Protein AF-A0A7S4JWW4-F1 (afdb_monomer_lite)

Sequence (312 aa):
GGRSKSKKGKGGGGGGRGGGGPFFGWAIDALRNIDDDELLRCVGLDSYMYLRFLRFGFRCSSFGTILGGVVLMPLYYTGGAAGPATEQFNSITLANVAEGSSARLWASVACWIVFVSFVLRELWTEWVHYADRRSDFLAVGDIDSDREYRYAILVENVPQEYRGDDALRGYFERLFPGKVRRVNVCLDTSRLDGMIAERQKLILRYEKADVARHCQPDAESEIRVGGMTPLSIGGEKVEALPYLGRELKKLNGKIDRERAALWRTAESWSLDPLRASQRAKEARGGSGSGSGVGDLLLSGKGKMSDIANGNR

InterPro domains:
  IPR027815 CSC1/OSCA1-like, cytosolic domain [PF14703] (151-262)
  IPR032880 CSC1/OSCA1-like, N-terminal transmembrane domain [PF13967] (22-126)
  IPR045122 Calcium permeable stress-gated cation channel 1-like [PTHR13018] (22-262)

Structure (mmCIF, N/CA/C/O backbone):
data_AF-A0A7S4JWW4-F1
#
_entry.id   AF-A0A7S4JWW4-F1
#
loop_
_atom_site.group_PDB
_atom_site.id
_atom_site.type_symbol
_atom_site.label_atom_id
_atom_site.label_alt_id
_atom_site.label_comp_id
_atom_site.label_asym_id
_atom_site.label_entity_id
_atom_site.label_seq_id
_atom_site.pdbx_PDB_ins_code
_atom_site.Cartn_x
_atom_site.Cartn_y
_atom_site.Cartn_z
_atom_site.occupancy
_atom_site.B_iso_or_equiv
_atom_site.auth_seq_id
_atom_site.auth_comp_id
_atom_site.auth_asym_id
_atom_site.auth_atom_id
_atom_site.pdbx_PDB_model_num
ATOM 1 N N . GLY A 1 1 ? 25.762 -50.625 32.936 1.00 40.44 1 GLY A N 1
ATOM 2 C CA . GLY A 1 1 ? 26.628 -49.962 31.942 1.00 40.44 1 GLY A CA 1
ATOM 3 C C . GLY A 1 1 ? 26.055 -50.192 30.560 1.00 40.44 1 GLY A C 1
ATOM 4 O O . GLY A 1 1 ? 25.690 -51.318 30.272 1.00 40.44 1 GLY A O 1
ATOM 5 N N . GLY A 1 2 ? 25.928 -49.147 29.740 1.00 36.69 2 GLY A N 1
ATOM 6 C CA . GLY A 1 2 ? 25.405 -49.266 28.372 1.00 36.69 2 GLY A CA 1
ATOM 7 C C . GLY A 1 2 ? 24.841 -47.944 27.868 1.00 36.69 2 GLY A C 1
ATOM 8 O O . GLY A 1 2 ? 23.656 -47.672 27.998 1.00 36.69 2 GLY A O 1
ATOM 9 N N . ARG A 1 3 ? 25.734 -47.081 27.387 1.00 33.28 3 ARG A N 1
ATOM 10 C CA . ARG A 1 3 ? 25.519 -45.667 27.071 1.00 33.28 3 ARG A CA 1
ATOM 11 C C . ARG A 1 3 ? 24.910 -45.488 25.671 1.00 33.28 3 ARG A C 1
ATOM 13 O O . ARG A 1 3 ? 25.373 -46.085 24.706 1.00 33.28 3 ARG A O 1
ATOM 20 N N . SER A 1 4 ? 23.911 -44.610 25.618 1.00 34.28 4 SER A N 1
ATOM 21 C CA . SER A 1 4 ? 23.262 -43.958 24.471 1.00 34.28 4 SER A CA 1
ATOM 22 C C . SER A 1 4 ? 24.137 -43.723 23.222 1.00 34.28 4 SER A C 1
ATOM 24 O O . SER A 1 4 ? 25.265 -43.237 23.328 1.00 34.28 4 SER A O 1
ATOM 26 N N . LYS A 1 5 ? 23.566 -43.953 22.029 1.00 35.03 5 LYS A N 1
ATOM 27 C CA . LYS A 1 5 ? 23.990 -43.329 20.761 1.00 35.03 5 LYS A CA 1
ATOM 28 C C . LYS A 1 5 ? 22.796 -42.631 20.105 1.00 35.03 5 LYS A C 1
ATOM 30 O O . LYS A 1 5 ? 22.062 -43.226 19.324 1.00 35.03 5 LYS A O 1
ATOM 35 N N . SER A 1 6 ? 22.637 -41.348 20.421 1.00 36.06 6 SER A N 1
ATOM 36 C CA . SER A 1 6 ? 21.813 -40.411 19.656 1.00 36.06 6 SER A CA 1
ATOM 37 C C . SER A 1 6 ? 22.581 -39.955 18.406 1.00 36.06 6 SER A C 1
ATOM 39 O O . SER A 1 6 ? 23.731 -39.513 18.497 1.00 36.06 6 SER A O 1
ATOM 41 N N . LYS A 1 7 ? 21.964 -40.113 17.228 1.00 35.94 7 LYS A N 1
ATOM 42 C CA . LYS A 1 7 ? 22.472 -39.643 15.931 1.00 35.94 7 LYS A CA 1
ATOM 43 C C . LYS A 1 7 ? 22.379 -38.116 15.883 1.00 35.94 7 LYS A C 1
ATOM 45 O O . LYS A 1 7 ? 21.297 -37.544 15.851 1.00 35.94 7 LYS A O 1
ATOM 50 N N . LYS A 1 8 ? 23.542 -37.469 15.849 1.00 33.12 8 LYS A N 1
ATOM 51 C CA . LYS A 1 8 ? 23.717 -36.022 15.703 1.00 33.12 8 LYS A CA 1
ATOM 52 C C . LYS A 1 8 ? 23.491 -35.634 14.234 1.00 33.12 8 LYS A C 1
ATOM 54 O O . LYS A 1 8 ? 24.348 -35.897 13.392 1.00 33.12 8 LYS A O 1
ATOM 59 N N . GLY A 1 9 ? 22.339 -35.040 13.928 1.00 34.12 9 GLY A N 1
ATOM 60 C CA . GLY A 1 9 ? 22.106 -34.337 12.667 1.00 34.12 9 GLY A CA 1
ATOM 61 C C . GLY A 1 9 ? 22.996 -33.095 12.600 1.00 34.12 9 GLY A C 1
ATOM 62 O O . GLY A 1 9 ? 22.994 -32.273 13.514 1.00 34.12 9 GLY A O 1
ATOM 63 N N . LYS A 1 10 ? 23.808 -32.992 11.545 1.00 33.38 10 LYS A N 1
ATOM 64 C CA . LYS A 1 10 ? 24.624 -31.815 11.230 1.00 33.38 10 LYS A CA 1
ATOM 65 C C . LYS A 1 10 ? 23.696 -30.668 10.812 1.00 33.38 10 LYS A C 1
ATOM 67 O O . LYS A 1 10 ? 23.307 -30.590 9.654 1.00 33.38 10 LYS A O 1
ATOM 72 N N . GLY A 1 11 ? 23.361 -29.784 11.748 1.00 32.00 11 GLY A N 1
ATOM 73 C CA . GLY A 1 11 ? 22.904 -28.435 11.424 1.00 32.00 11 GLY A CA 1
ATOM 74 C C . GLY A 1 11 ? 24.100 -27.624 10.933 1.00 32.00 11 GLY A C 1
ATOM 75 O O . GLY A 1 11 ? 25.041 -27.388 11.693 1.00 32.00 11 GLY A O 1
ATOM 76 N N . GLY A 1 12 ? 24.096 -27.262 9.651 1.00 31.75 12 GLY A N 1
ATOM 77 C CA . GLY A 1 12 ? 25.050 -26.328 9.066 1.00 31.75 12 GLY A CA 1
ATOM 78 C C . GLY A 1 12 ? 24.798 -24.930 9.616 1.00 31.75 12 GLY A C 1
ATOM 79 O O . GLY A 1 12 ? 24.019 -24.172 9.055 1.00 31.75 12 GLY A O 1
ATOM 80 N N . GLY A 1 13 ? 25.439 -24.606 10.737 1.00 32.16 13 GLY A N 1
ATOM 81 C CA . GLY A 1 13 ? 25.523 -23.243 11.241 1.00 32.16 13 GLY A CA 1
ATOM 82 C C . GLY A 1 13 ? 26.442 -22.427 10.341 1.00 32.16 13 GLY A C 1
ATOM 83 O O . GLY A 1 13 ? 27.661 -22.449 10.513 1.00 32.16 13 GLY A O 1
ATOM 84 N N . GLY A 1 14 ? 25.859 -21.721 9.374 1.00 33.97 14 GLY A N 1
ATOM 85 C CA . GLY A 1 14 ? 26.519 -20.639 8.654 1.00 33.97 14 GLY A CA 1
ATOM 86 C C . GLY A 1 14 ? 26.733 -19.461 9.598 1.00 33.97 14 GLY A C 1
ATOM 87 O O . GLY A 1 14 ? 25.934 -18.533 9.637 1.00 33.97 14 GLY A O 1
ATOM 88 N N . GLY A 1 15 ? 27.798 -19.520 10.398 1.00 34.91 15 GLY A N 1
ATOM 89 C CA . GLY A 1 15 ? 28.293 -18.377 11.153 1.00 34.91 15 GLY A CA 1
ATOM 90 C C . GLY A 1 15 ? 28.786 -17.311 10.181 1.00 34.91 15 GLY A C 1
ATOM 91 O O . GLY A 1 15 ? 29.882 -17.430 9.630 1.00 34.91 15 GLY A O 1
ATOM 92 N N . GLY A 1 16 ? 27.966 -16.285 9.960 1.00 39.03 16 GLY A N 1
ATOM 93 C CA . GLY A 1 16 ? 28.337 -15.090 9.213 1.00 39.03 16 GLY A CA 1
ATOM 94 C C . GLY A 1 16 ? 29.481 -14.371 9.917 1.00 39.03 16 GLY A C 1
ATOM 95 O O . GLY A 1 16 ? 29.278 -13.619 10.867 1.00 39.03 16 GLY A O 1
ATOM 96 N N . ARG A 1 17 ? 30.707 -14.627 9.457 1.00 42.28 17 ARG A N 1
ATOM 97 C CA . ARG A 1 17 ? 31.870 -13.786 9.733 1.00 42.28 17 ARG A CA 1
ATOM 98 C C . ARG A 1 17 ? 31.573 -12.387 9.195 1.00 42.28 17 ARG A C 1
ATOM 100 O O . ARG A 1 17 ? 31.381 -12.228 7.993 1.00 42.28 17 ARG A O 1
ATOM 107 N N . GLY A 1 18 ? 31.577 -11.392 10.079 1.00 48.41 18 GLY A N 1
ATOM 108 C CA . GLY A 1 18 ? 31.606 -9.976 9.719 1.00 48.41 18 GLY A CA 1
ATOM 109 C C . GLY A 1 18 ? 32.918 -9.634 9.014 1.00 48.41 18 GLY A C 1
ATOM 110 O O . GLY A 1 18 ? 33.876 -9.201 9.644 1.00 48.41 18 GLY A O 1
ATOM 111 N N . GLY A 1 19 ? 32.979 -9.897 7.713 1.00 44.56 19 GLY A N 1
ATOM 112 C CA . GLY A 1 19 ? 33.974 -9.359 6.792 1.00 44.56 19 GLY A CA 1
ATOM 113 C C . GLY A 1 19 ? 33.279 -8.336 5.904 1.00 44.56 19 GLY A C 1
ATOM 114 O O . GLY A 1 19 ? 32.153 -8.587 5.485 1.00 44.56 19 GLY A O 1
ATOM 115 N N . GLY A 1 20 ? 33.919 -7.187 5.673 1.00 51.81 20 GLY A N 1
ATOM 116 C CA . GLY A 1 20 ? 33.364 -6.048 4.938 1.00 51.81 20 GLY A CA 1
ATOM 117 C C . GLY A 1 20 ? 32.654 -6.453 3.647 1.00 51.81 20 GLY A C 1
ATOM 118 O O . GLY A 1 20 ? 33.288 -6.655 2.614 1.00 51.81 20 GLY A O 1
ATOM 119 N N . GLY A 1 21 ? 31.330 -6.568 3.713 1.00 60.28 21 GLY A N 1
ATOM 120 C CA . GLY A 1 21 ? 30.501 -6.613 2.523 1.00 60.28 21 GLY A CA 1
ATOM 121 C C . GLY A 1 21 ? 30.533 -5.245 1.842 1.00 60.28 21 GLY A C 1
ATOM 122 O O . GLY A 1 21 ? 30.803 -4.238 2.505 1.00 60.28 21 GLY A O 1
ATOM 123 N N . PRO A 1 22 ? 30.246 -5.164 0.531 1.00 72.50 22 PRO A N 1
ATOM 124 C CA . PRO A 1 22 ? 29.955 -3.875 -0.085 1.00 72.50 22 PRO A CA 1
ATOM 125 C C . PRO A 1 22 ? 28.893 -3.152 0.760 1.00 72.50 22 PRO A C 1
ATOM 127 O O . PRO A 1 22 ? 28.017 -3.808 1.321 1.00 72.50 22 PRO A O 1
ATOM 130 N N . PHE A 1 23 ? 28.946 -1.820 0.860 1.00 75.25 23 PHE A N 1
ATOM 131 C CA . PHE A 1 23 ? 28.017 -1.024 1.688 1.00 75.25 23 PHE A CA 1
ATOM 132 C C . PHE A 1 23 ? 26.523 -1.349 1.437 1.00 75.25 23 PHE A C 1
ATOM 134 O O . PHE A 1 23 ? 25.687 -1.157 2.318 1.00 75.25 23 PHE A O 1
ATOM 141 N N . PHE A 1 24 ? 26.200 -1.916 0.266 1.00 73.50 24 PHE A N 1
ATOM 142 C CA . PHE A 1 24 ? 24.867 -2.371 -0.146 1.00 73.50 24 PHE A CA 1
ATOM 143 C C . PHE A 1 24 ? 24.714 -3.898 -0.250 1.00 73.50 24 PHE A C 1
ATOM 145 O O . PHE A 1 24 ? 23.794 -4.379 -0.904 1.00 73.50 24 PHE A O 1
ATOM 152 N N . GLY A 1 25 ? 25.599 -4.680 0.370 1.00 76.38 25 GLY A N 1
ATOM 153 C CA . GLY A 1 25 ? 25.581 -6.143 0.313 1.00 76.38 25 GLY A CA 1
ATOM 154 C C . GLY A 1 25 ? 24.257 -6.719 0.800 1.00 76.38 25 GLY A C 1
ATOM 155 O O . GLY A 1 25 ? 23.662 -7.516 0.092 1.00 76.38 25 GLY A O 1
ATOM 156 N N . TRP A 1 26 ? 23.741 -6.222 1.927 1.00 79.62 26 TRP A N 1
ATOM 157 C CA . TRP A 1 26 ? 22.431 -6.610 2.462 1.00 79.62 26 TRP A CA 1
ATOM 158 C C . TRP A 1 26 ? 21.274 -6.291 1.498 1.00 79.62 26 TRP A C 1
ATOM 160 O O . TRP A 1 26 ? 20.338 -7.073 1.379 1.00 79.62 26 TRP A O 1
ATOM 170 N N . ALA A 1 27 ? 21.343 -5.163 0.782 1.00 72.25 27 ALA A N 1
ATOM 171 C CA . ALA A 1 27 ? 20.293 -4.733 -0.137 1.00 72.25 27 ALA A CA 1
ATOM 172 C C . ALA A 1 27 ? 20.322 -5.549 -1.434 1.00 72.25 27 ALA A C 1
ATOM 174 O O . ALA A 1 27 ? 19.281 -5.975 -1.921 1.00 72.25 27 ALA A O 1
ATOM 175 N N . ILE A 1 28 ? 21.515 -5.803 -1.981 1.00 73.31 28 ILE A N 1
ATOM 176 C CA . ILE A 1 28 ? 21.703 -6.638 -3.175 1.00 73.31 28 ILE A CA 1
ATOM 177 C C . ILE A 1 28 ? 21.315 -8.090 -2.878 1.00 73.31 28 ILE A C 1
ATOM 179 O O . ILE A 1 28 ? 20.680 -8.729 -3.716 1.00 73.31 28 ILE A O 1
ATOM 183 N N . ASP A 1 29 ? 21.667 -8.586 -1.693 1.00 76.88 29 ASP A N 1
ATOM 184 C CA . ASP A 1 29 ? 21.296 -9.915 -1.208 1.00 76.88 29 ASP A CA 1
ATOM 185 C C . ASP A 1 29 ? 19.771 -10.034 -1.066 1.00 76.88 29 ASP A C 1
ATOM 187 O O . ASP A 1 29 ? 19.168 -10.926 -1.656 1.00 76.88 29 ASP A O 1
ATOM 191 N N . ALA A 1 30 ? 19.117 -9.050 -0.439 1.00 73.19 30 ALA A N 1
ATOM 192 C CA . ALA A 1 30 ? 17.657 -8.983 -0.354 1.00 73.19 30 ALA A CA 1
ATOM 193 C C . ALA A 1 30 ? 16.972 -8.884 -1.736 1.00 73.19 30 ALA A C 1
ATOM 195 O O . ALA A 1 30 ? 15.919 -9.471 -1.982 1.00 73.19 30 ALA A O 1
ATOM 196 N N . LEU A 1 31 ? 17.567 -8.159 -2.683 1.00 70.44 31 LEU A N 1
ATOM 197 C CA . LEU A 1 31 ? 17.019 -8.020 -4.033 1.00 70.44 31 LEU A CA 1
ATOM 198 C C . LEU A 1 31 ? 17.134 -9.303 -4.867 1.00 70.44 31 LEU A C 1
ATOM 200 O O . LEU A 1 31 ? 16.270 -9.516 -5.717 1.00 70.44 31 LEU A O 1
ATOM 204 N N . ARG A 1 32 ? 18.170 -10.126 -4.651 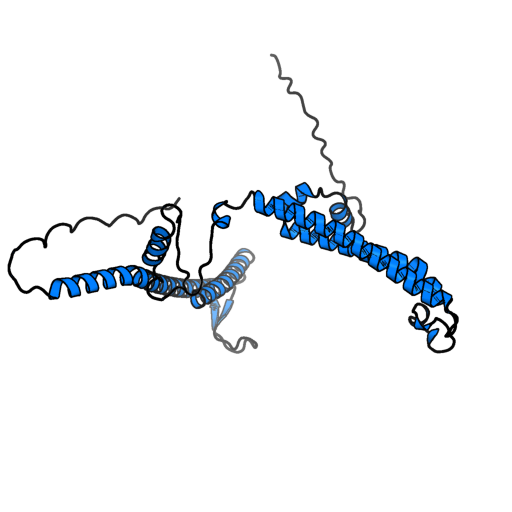1.00 70.50 32 ARG A N 1
ATOM 205 C CA . ARG A 1 32 ? 18.470 -11.308 -5.481 1.00 70.50 32 ARG A CA 1
ATOM 206 C C . ARG A 1 32 ? 18.058 -12.643 -4.874 1.00 70.50 32 ARG A C 1
ATOM 208 O O . ARG A 1 32 ? 17.663 -13.520 -5.630 1.00 70.50 32 ARG A O 1
ATOM 215 N N . ASN A 1 33 ? 18.184 -12.802 -3.560 1.00 73.38 33 ASN A N 1
ATOM 216 C CA . ASN A 1 33 ? 18.131 -14.112 -2.906 1.00 73.38 33 ASN A CA 1
ATOM 217 C C . ASN A 1 33 ? 16.845 -14.358 -2.108 1.00 73.38 33 ASN A C 1
ATOM 219 O O . ASN A 1 33 ? 16.710 -15.413 -1.497 1.00 73.38 33 ASN A O 1
ATOM 223 N N . ILE A 1 34 ? 15.902 -13.413 -2.108 1.00 75.50 34 ILE A N 1
ATOM 224 C CA . ILE A 1 34 ? 14.602 -13.609 -1.464 1.00 75.50 34 ILE A CA 1
ATOM 225 C C . ILE A 1 34 ? 13.679 -14.375 -2.410 1.00 75.50 34 ILE A C 1
ATOM 227 O O . ILE A 1 34 ? 13.401 -13.903 -3.514 1.00 75.50 34 ILE A O 1
ATOM 231 N N . ASP A 1 35 ? 13.190 -15.521 -1.939 1.00 82.06 35 ASP A N 1
ATOM 232 C CA . ASP A 1 35 ? 12.156 -16.293 -2.616 1.00 82.06 35 ASP A CA 1
ATOM 233 C C . ASP A 1 35 ? 10.829 -15.517 -2.614 1.00 82.06 35 ASP A C 1
ATOM 235 O O . ASP A 1 35 ? 10.375 -15.012 -1.583 1.00 82.06 35 ASP A O 1
ATOM 239 N N . ASP A 1 36 ? 10.215 -15.392 -3.789 1.00 82.00 36 ASP A N 1
ATOM 240 C CA . ASP A 1 36 ? 9.016 -14.580 -3.996 1.00 82.00 36 ASP A CA 1
ATOM 241 C C . ASP A 1 36 ? 7.810 -15.147 -3.225 1.00 82.00 36 ASP A C 1
ATOM 243 O O . ASP A 1 36 ? 6.970 -14.383 -2.746 1.00 82.00 36 ASP A O 1
ATOM 247 N N . ASP A 1 37 ? 7.734 -16.471 -3.065 1.00 82.44 37 ASP A N 1
ATOM 248 C CA . ASP A 1 37 ? 6.627 -17.123 -2.359 1.00 82.44 37 ASP A CA 1
ATOM 249 C C . ASP A 1 37 ? 6.788 -17.054 -0.830 1.00 82.44 37 ASP A C 1
ATOM 251 O O . ASP A 1 37 ? 5.796 -16.944 -0.105 1.00 82.44 37 ASP A O 1
ATOM 255 N N . GLU A 1 38 ? 8.024 -17.052 -0.323 1.00 83.38 38 GLU A N 1
ATOM 256 C CA . GLU A 1 38 ? 8.301 -16.791 1.095 1.00 83.38 38 GLU A CA 1
ATOM 257 C C . GLU A 1 38 ? 8.028 -15.322 1.440 1.00 83.38 38 GLU A C 1
ATOM 259 O O . GLU A 1 38 ? 7.381 -15.021 2.446 1.00 83.38 38 GLU A O 1
ATOM 264 N N . LEU A 1 39 ? 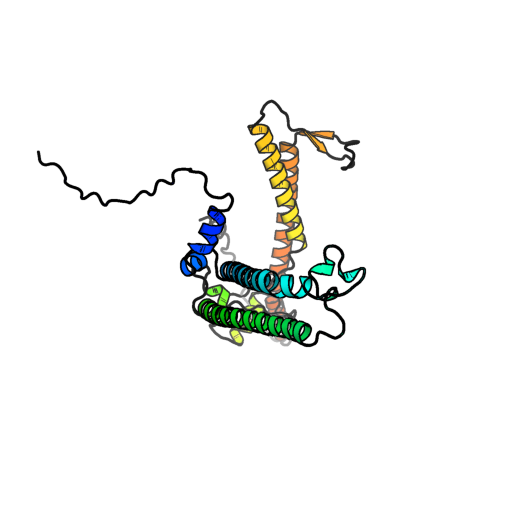8.428 -14.402 0.559 1.00 83.62 39 LEU A N 1
ATOM 265 C CA . LEU A 1 39 ? 8.152 -12.976 0.711 1.00 83.62 39 LEU A CA 1
ATOM 266 C C . LEU A 1 39 ? 6.648 -12.684 0.738 1.00 83.62 39 LEU A C 1
ATOM 268 O O . LEU A 1 39 ? 6.189 -11.903 1.575 1.00 83.62 39 LEU A O 1
ATOM 272 N N . LEU A 1 40 ? 5.880 -13.338 -0.140 1.00 85.06 40 LEU A N 1
ATOM 273 C CA . LEU A 1 40 ? 4.426 -13.208 -0.180 1.00 85.06 40 LEU A CA 1
ATOM 274 C C . LEU A 1 40 ? 3.776 -13.636 1.144 1.00 85.06 40 LEU A C 1
ATOM 276 O O . LEU A 1 40 ? 2.851 -12.970 1.604 1.00 85.06 40 LEU A O 1
ATOM 280 N N . ARG A 1 41 ? 4.274 -14.710 1.773 1.00 82.00 41 ARG A N 1
ATOM 281 C CA . ARG A 1 41 ? 3.763 -15.202 3.065 1.00 82.00 41 ARG A CA 1
ATOM 282 C C . ARG A 1 41 ? 4.087 -14.271 4.229 1.00 82.00 41 ARG A C 1
ATOM 284 O O . ARG A 1 41 ? 3.281 -14.158 5.140 1.00 82.00 41 ARG A O 1
ATOM 291 N N . CYS A 1 42 ? 5.249 -13.624 4.214 1.00 83.56 42 CYS A N 1
ATOM 292 C CA . CYS A 1 42 ? 5.704 -12.808 5.340 1.00 83.56 42 CYS A CA 1
ATOM 293 C C . CYS A 1 42 ? 5.148 -11.377 5.336 1.00 83.56 42 CYS A C 1
ATOM 295 O O . CYS A 1 42 ? 4.950 -10.803 6.403 1.00 83.56 42 CYS A O 1
ATOM 297 N N . VAL A 1 43 ? 4.954 -10.769 4.158 1.00 85.12 43 VAL A N 1
ATOM 298 C CA . VAL A 1 43 ? 4.653 -9.324 4.036 1.00 85.12 43 VAL A CA 1
ATOM 299 C C . VAL A 1 43 ? 3.258 -9.052 3.452 1.00 85.12 43 VAL A C 1
ATOM 301 O O . VAL A 1 43 ? 2.793 -7.909 3.451 1.00 85.12 43 VAL A O 1
ATOM 304 N N . GLY A 1 44 ? 2.578 -10.093 2.967 1.00 87.12 44 GLY A N 1
ATOM 305 C CA . GLY A 1 44 ? 1.274 -9.996 2.318 1.00 87.12 44 GLY A CA 1
ATOM 306 C C . GLY A 1 44 ? 1.349 -9.553 0.853 1.00 87.12 44 GLY A C 1
ATOM 307 O O . GLY A 1 44 ? 2.392 -9.128 0.346 1.00 87.12 44 GLY A O 1
ATOM 308 N N . LEU A 1 45 ? 0.212 -9.659 0.155 1.00 88.69 45 LEU A N 1
ATOM 309 C CA . LEU A 1 45 ? 0.131 -9.421 -1.291 1.00 88.69 45 LEU A CA 1
ATOM 310 C C . LEU A 1 45 ? 0.501 -7.985 -1.683 1.00 88.69 45 LEU A C 1
ATOM 312 O O . LEU A 1 45 ? 1.253 -7.797 -2.634 1.00 88.69 45 LEU A O 1
ATOM 316 N N . ASP A 1 46 ? -0.024 -6.983 -0.978 1.00 90.12 46 ASP A N 1
ATOM 317 C CA . ASP A 1 46 ? 0.145 -5.573 -1.358 1.00 90.12 46 ASP A CA 1
ATOM 318 C C . ASP A 1 46 ? 1.618 -5.141 -1.304 1.00 90.12 46 ASP A C 1
ATOM 320 O O . ASP A 1 46 ? 2.188 -4.679 -2.294 1.00 90.12 46 ASP A O 1
ATOM 324 N N . SER A 1 47 ? 2.282 -5.421 -0.182 1.00 90.56 47 SER A N 1
ATOM 325 C CA . SER A 1 47 ? 3.706 -5.145 0.003 1.00 90.56 47 SER A CA 1
ATOM 326 C C . SER A 1 47 ? 4.590 -5.931 -0.969 1.00 90.56 47 SER A C 1
ATOM 328 O O . SER A 1 47 ? 5.568 -5.395 -1.494 1.00 90.56 47 SER A O 1
ATOM 330 N N . TYR A 1 48 ? 4.245 -7.195 -1.241 1.00 90.44 48 TYR A N 1
ATOM 331 C CA . TYR A 1 48 ? 4.927 -8.010 -2.248 1.00 90.44 48 TYR A CA 1
ATOM 332 C C . TYR A 1 48 ? 4.838 -7.363 -3.640 1.00 90.44 48 TYR A C 1
ATOM 334 O O . TYR A 1 48 ? 5.854 -7.213 -4.324 1.00 90.44 48 TYR A O 1
ATOM 342 N N . MET A 1 49 ? 3.647 -6.905 -4.035 1.00 91.06 49 MET A N 1
ATOM 343 C CA . MET A 1 49 ? 3.442 -6.228 -5.318 1.00 91.06 49 MET A CA 1
ATOM 344 C C . MET A 1 49 ? 4.167 -4.885 -5.384 1.00 91.06 49 MET A C 1
ATOM 346 O O . MET A 1 49 ? 4.743 -4.556 -6.421 1.00 91.06 49 MET A O 1
ATOM 350 N N . TYR A 1 50 ? 4.232 -4.147 -4.277 1.00 91.38 50 TYR A N 1
ATOM 351 C CA . TYR A 1 50 ? 5.017 -2.918 -4.195 1.00 91.38 50 TYR A CA 1
ATOM 352 C C . TYR A 1 50 ? 6.519 -3.168 -4.418 1.00 91.38 50 TYR A C 1
ATOM 354 O O . TYR A 1 50 ? 7.155 -2.490 -5.227 1.00 91.38 50 TYR A O 1
ATOM 362 N N . LEU A 1 51 ? 7.096 -4.185 -3.770 1.00 89.94 51 LEU A N 1
ATOM 363 C CA . LEU A 1 51 ? 8.502 -4.560 -3.973 1.00 89.94 51 LEU A CA 1
ATOM 364 C C . LEU A 1 51 ? 8.777 -4.979 -5.420 1.00 89.94 51 LEU A C 1
ATOM 366 O O . LEU A 1 51 ? 9.815 -4.639 -5.996 1.00 89.94 51 LEU A O 1
ATOM 370 N N . ARG A 1 52 ? 7.834 -5.691 -6.033 1.00 90.06 52 ARG A N 1
ATOM 371 C CA . ARG A 1 52 ? 7.936 -6.117 -7.426 1.00 90.06 52 ARG A CA 1
ATOM 372 C C . ARG A 1 52 ? 7.832 -4.938 -8.400 1.00 90.06 52 ARG A C 1
ATOM 374 O O . ARG A 1 52 ? 8.636 -4.858 -9.327 1.00 90.06 52 ARG A O 1
ATOM 381 N N . PHE A 1 53 ? 6.967 -3.962 -8.122 1.00 91.31 53 PHE A N 1
ATOM 382 C CA . PHE A 1 53 ? 6.908 -2.691 -8.850 1.00 91.31 53 PHE A CA 1
ATOM 383 C C . PHE A 1 53 ? 8.232 -1.911 -8.769 1.00 91.31 53 PHE A C 1
ATOM 385 O O . PHE A 1 53 ? 8.711 -1.398 -9.782 1.00 91.31 53 PHE A O 1
ATOM 392 N N . LEU A 1 54 ? 8.889 -1.883 -7.603 1.00 91.44 54 LEU A N 1
ATOM 393 C CA . LEU A 1 54 ? 10.219 -1.276 -7.464 1.00 91.44 54 LEU A CA 1
ATOM 394 C C . LEU A 1 54 ? 11.288 -2.020 -8.281 1.00 91.44 54 LEU A C 1
ATOM 396 O O . LEU A 1 54 ? 12.110 -1.382 -8.942 1.00 91.44 54 LEU A O 1
ATOM 400 N N . ARG A 1 55 ? 11.266 -3.362 -8.289 1.00 89.00 55 ARG A N 1
ATOM 401 C CA . ARG A 1 55 ? 12.159 -4.184 -9.130 1.00 89.00 55 ARG A CA 1
ATOM 402 C C . ARG A 1 55 ? 11.926 -3.919 -10.622 1.00 89.00 55 ARG A C 1
ATOM 404 O O . ARG A 1 55 ? 12.897 -3.773 -11.365 1.00 89.00 55 ARG A O 1
ATOM 411 N N . PHE A 1 56 ? 10.670 -3.803 -11.050 1.00 92.56 56 PHE A N 1
ATOM 412 C CA . PHE A 1 56 ? 10.291 -3.399 -12.407 1.00 92.56 56 PHE A CA 1
ATOM 413 C C . PHE A 1 56 ? 10.853 -2.014 -12.759 1.00 92.56 56 PHE A C 1
ATOM 415 O O . PHE A 1 56 ? 11.537 -1.867 -13.773 1.00 92.56 56 PHE A O 1
ATOM 422 N N . GLY A 1 57 ? 10.665 -1.019 -11.887 1.00 93.31 57 GLY A N 1
ATOM 423 C CA . GLY A 1 57 ? 11.220 0.324 -12.069 1.00 93.31 57 GLY A CA 1
ATOM 424 C C . GLY A 1 57 ? 12.746 0.317 -12.199 1.00 93.31 57 GLY A C 1
ATOM 425 O O . GLY A 1 57 ? 13.298 0.974 -13.083 1.00 93.31 57 GLY A O 1
ATOM 426 N N . PHE A 1 58 ? 13.436 -0.487 -11.384 1.00 92.00 58 PHE A N 1
ATOM 427 C CA . PHE A 1 58 ? 14.889 -0.634 -11.458 1.00 92.00 58 PHE A CA 1
ATOM 428 C C . PHE A 1 58 ? 15.351 -1.278 -12.773 1.00 92.00 58 PHE A C 1
ATOM 430 O O . PHE A 1 58 ? 16.334 -0.821 -13.357 1.00 92.00 58 PHE A O 1
ATOM 437 N N . ARG A 1 59 ? 14.643 -2.298 -13.280 1.00 91.12 59 ARG A N 1
ATOM 438 C CA . ARG A 1 59 ? 14.933 -2.920 -14.587 1.00 91.12 59 ARG A CA 1
ATOM 439 C C . ARG A 1 59 ? 14.733 -1.939 -15.740 1.00 91.12 59 ARG A C 1
ATOM 441 O O . ARG A 1 59 ? 15.622 -1.813 -16.579 1.00 91.12 59 ARG A O 1
ATOM 448 N N . CYS A 1 60 ? 13.613 -1.216 -15.751 1.00 95.19 60 CYS A N 1
ATOM 449 C CA . CYS A 1 60 ? 13.311 -0.203 -16.764 1.00 95.19 60 CYS A CA 1
ATOM 450 C C . CYS A 1 60 ? 14.339 0.934 -16.755 1.00 95.19 60 CYS A C 1
ATOM 452 O O . CYS A 1 60 ? 14.854 1.302 -17.810 1.00 95.19 60 CYS A O 1
ATOM 454 N N . SER A 1 61 ? 14.696 1.435 -15.570 1.00 95.12 61 SER A N 1
ATOM 455 C CA . SER A 1 61 ? 15.725 2.466 -15.414 1.00 95.12 61 SER A CA 1
ATOM 456 C C . SER A 1 61 ? 17.094 1.964 -15.875 1.00 95.12 61 SER A C 1
ATOM 458 O O . SER A 1 61 ? 17.720 2.598 -16.714 1.00 95.12 61 SER A O 1
ATOM 460 N N . SER A 1 62 ? 17.515 0.772 -15.437 1.00 93.88 62 SER A N 1
ATOM 461 C CA . SER A 1 62 ? 18.806 0.187 -15.826 1.00 93.88 62 SER A CA 1
ATOM 462 C C . SER A 1 62 ? 18.917 -0.008 -17.339 1.00 93.88 62 SER A C 1
ATOM 464 O O . SER A 1 62 ? 19.931 0.350 -17.935 1.00 93.88 62 SER A O 1
ATOM 466 N N . PHE A 1 63 ? 17.869 -0.533 -17.981 1.00 95.44 63 PHE A N 1
ATOM 467 C CA . PHE A 1 63 ? 17.834 -0.690 -19.434 1.00 95.44 63 PHE A CA 1
ATOM 468 C C . PHE A 1 63 ? 17.890 0.663 -20.154 1.00 95.44 63 PHE A C 1
ATOM 470 O O . PHE A 1 63 ? 18.677 0.830 -21.084 1.00 95.44 63 PHE A O 1
ATOM 477 N N . GLY A 1 64 ? 17.119 1.650 -19.685 1.00 94.62 64 GLY A N 1
ATOM 478 C CA . GLY A 1 64 ? 17.141 3.013 -20.217 1.00 94.62 64 GLY A CA 1
ATOM 479 C C . GLY A 1 64 ? 18.497 3.699 -20.051 1.00 94.62 64 GLY A C 1
ATOM 480 O O . GLY A 1 64 ? 18.972 4.338 -20.985 1.00 94.62 64 GLY A O 1
ATOM 481 N N . THR A 1 65 ? 19.164 3.525 -18.908 1.00 94.62 65 THR A N 1
ATOM 482 C CA . THR A 1 65 ? 20.508 4.061 -18.657 1.00 94.62 65 THR A CA 1
ATOM 483 C C . THR A 1 65 ? 21.553 3.404 -19.550 1.00 94.62 65 THR A C 1
ATOM 485 O O . THR A 1 65 ? 22.409 4.108 -20.076 1.00 94.62 65 THR A O 1
ATOM 488 N N . ILE A 1 66 ? 21.489 2.087 -19.771 1.00 94.56 66 ILE A N 1
ATOM 489 C CA . ILE A 1 66 ? 22.422 1.393 -20.672 1.00 94.56 66 ILE A CA 1
ATOM 490 C C . ILE A 1 66 ? 22.189 1.839 -22.116 1.00 94.56 66 ILE A C 1
ATOM 492 O O . ILE A 1 66 ? 23.135 2.228 -22.794 1.00 94.56 66 ILE A O 1
ATOM 496 N N . LEU A 1 67 ? 20.940 1.843 -22.583 1.00 94.25 67 LEU A N 1
ATOM 497 C CA . LEU A 1 67 ? 20.605 2.275 -23.939 1.00 94.25 67 LEU A CA 1
ATOM 498 C C . LEU A 1 67 ? 20.977 3.752 -24.161 1.00 94.25 67 LEU A C 1
ATOM 500 O O . LEU A 1 67 ? 21.601 4.104 -25.161 1.00 94.25 67 LEU A O 1
ATOM 504 N N . GLY A 1 68 ? 20.650 4.612 -23.198 1.00 91.88 68 GLY A N 1
ATOM 505 C CA . GLY A 1 68 ? 20.973 6.033 -23.218 1.00 91.88 68 GLY A CA 1
ATOM 506 C C . GLY A 1 68 ? 22.475 6.304 -23.171 1.00 91.88 68 GLY A C 1
ATOM 507 O O . GLY A 1 68 ? 22.995 7.041 -24.001 1.00 91.88 68 GLY A O 1
ATOM 508 N N . GLY A 1 69 ? 23.185 5.690 -22.229 1.00 91.44 69 GLY A N 1
ATOM 509 C CA . GLY A 1 69 ? 24.608 5.932 -21.999 1.00 91.44 69 GLY A CA 1
ATOM 510 C C . GLY A 1 69 ? 25.522 5.290 -23.040 1.00 91.44 69 GLY A C 1
ATOM 511 O O . GLY A 1 69 ? 26.521 5.890 -23.418 1.00 91.44 69 GLY A O 1
ATOM 512 N N . VAL A 1 70 ? 25.189 4.093 -23.530 1.00 92.50 70 VAL A N 1
ATOM 513 C CA . VAL A 1 70 ? 26.046 3.359 -24.477 1.00 92.50 70 VAL A CA 1
ATOM 514 C C . VAL A 1 70 ? 25.737 3.727 -25.927 1.00 92.50 70 VAL A C 1
ATOM 516 O O . VAL A 1 70 ? 26.655 3.772 -26.740 1.00 92.50 70 VAL A O 1
ATOM 519 N N . VAL A 1 71 ? 24.472 4.001 -26.267 1.00 90.12 71 VAL A N 1
ATOM 520 C CA . VAL A 1 71 ? 24.063 4.243 -27.662 1.00 90.12 71 VAL A CA 1
ATOM 521 C C . VAL A 1 71 ? 23.803 5.721 -27.926 1.00 90.12 71 VAL A C 1
ATOM 523 O O . VAL A 1 71 ? 24.423 6.302 -28.814 1.00 90.12 71 VAL A O 1
ATOM 526 N N . LEU A 1 72 ? 22.906 6.351 -27.162 1.00 88.94 72 LEU A N 1
ATOM 527 C CA . LEU A 1 72 ? 22.467 7.722 -27.448 1.00 88.94 72 LEU A CA 1
ATOM 528 C C . LEU A 1 72 ? 23.525 8.771 -27.086 1.00 88.94 72 LEU A C 1
ATOM 530 O O . LEU A 1 72 ? 23.723 9.715 -27.843 1.00 88.94 72 LEU A O 1
ATOM 534 N N . MET A 1 73 ? 24.239 8.607 -25.972 1.00 89.50 73 MET A N 1
ATOM 535 C CA . MET A 1 73 ? 25.226 9.589 -25.517 1.00 89.50 73 MET A CA 1
ATOM 536 C C . MET A 1 73 ? 26.395 9.749 -26.512 1.00 89.50 73 MET A C 1
ATOM 538 O O . MET A 1 73 ? 26.667 10.889 -26.896 1.00 89.50 73 MET A O 1
ATOM 542 N N . PRO A 1 74 ? 27.045 8.679 -27.027 1.00 88.88 74 PRO A N 1
ATOM 543 C CA . PRO A 1 74 ? 28.076 8.834 -28.059 1.00 88.88 74 PRO A CA 1
ATOM 544 C C . PRO A 1 74 ? 27.513 9.342 -29.396 1.00 88.88 74 PRO A C 1
ATOM 546 O O . PRO A 1 74 ? 28.172 10.111 -30.101 1.00 88.88 74 PRO A O 1
ATOM 549 N N . LEU A 1 75 ? 26.282 8.944 -29.741 1.00 88.50 75 LEU A N 1
ATOM 550 C CA . LEU A 1 75 ? 25.592 9.403 -30.950 1.00 88.50 75 LEU A CA 1
ATOM 551 C C . LEU A 1 75 ? 25.355 10.920 -30.924 1.00 88.50 75 LEU A C 1
ATOM 553 O O . LEU A 1 75 ? 25.578 11.593 -31.930 1.00 88.50 75 LEU A O 1
ATOM 557 N N . TYR A 1 76 ? 24.934 11.460 -29.779 1.00 88.81 76 TYR A N 1
ATOM 558 C CA . TYR A 1 76 ? 24.724 12.894 -29.594 1.00 88.81 76 TYR A CA 1
ATOM 559 C C . TYR A 1 76 ? 26.037 13.662 -29.515 1.00 88.81 76 TYR A C 1
ATOM 561 O O . TYR A 1 76 ? 26.160 14.702 -30.155 1.00 88.81 76 TYR A O 1
ATOM 569 N N . TYR A 1 77 ? 27.054 13.120 -28.843 1.00 86.19 77 TYR A N 1
ATOM 570 C CA . TYR A 1 77 ? 28.371 13.752 -28.764 1.00 86.19 77 TYR A CA 1
ATOM 571 C C . TYR A 1 77 ? 29.026 13.937 -30.144 1.00 86.19 77 TYR A C 1
ATOM 573 O O . TYR A 1 77 ? 29.638 14.965 -30.423 1.00 86.19 77 TYR A O 1
ATOM 581 N N . THR A 1 78 ? 28.829 12.979 -31.053 1.00 85.62 78 THR A N 1
ATOM 582 C CA . THR A 1 78 ? 29.341 13.028 -32.436 1.00 85.62 78 THR A CA 1
ATOM 583 C C . THR A 1 78 ? 28.415 13.768 -33.419 1.00 85.62 78 THR A C 1
ATOM 585 O O . THR A 1 78 ? 28.601 13.678 -34.637 1.00 85.62 78 THR A O 1
ATOM 588 N N . GLY A 1 79 ? 27.413 14.502 -32.916 1.00 77.69 79 GLY A N 1
ATOM 589 C CA . GLY A 1 79 ? 26.361 15.160 -33.702 1.00 77.69 79 GLY A CA 1
ATOM 590 C C . GLY A 1 79 ? 26.814 16.355 -34.551 1.00 77.69 79 GLY A C 1
ATOM 591 O O . GLY A 1 79 ? 26.173 16.647 -35.565 1.00 77.69 79 GLY A O 1
ATOM 592 N N . GLY A 1 80 ? 27.949 16.975 -34.209 1.00 74.62 80 GLY A N 1
ATOM 593 C CA . GLY A 1 80 ? 28.647 17.958 -35.045 1.00 74.62 80 GLY A CA 1
ATOM 594 C C . GLY A 1 80 ? 27.935 19.303 -35.228 1.00 74.62 80 GLY A C 1
ATOM 595 O O . GLY A 1 80 ? 28.236 20.000 -36.196 1.00 74.62 80 GLY A O 1
ATOM 596 N N . ALA A 1 81 ? 26.989 19.665 -34.355 1.00 74.88 81 ALA A N 1
ATOM 597 C CA . ALA A 1 81 ? 26.420 21.011 -34.339 1.00 74.88 81 ALA A CA 1
ATOM 598 C C . ALA A 1 81 ? 27.479 22.054 -33.928 1.00 74.88 81 ALA A C 1
ATOM 600 O O . ALA A 1 81 ? 28.435 21.743 -33.220 1.00 74.88 81 ALA A O 1
ATOM 601 N N . ALA A 1 82 ? 27.314 23.299 -34.376 1.00 66.56 82 ALA A N 1
ATOM 602 C CA . ALA A 1 82 ? 28.192 24.416 -34.027 1.00 66.56 82 ALA A CA 1
ATOM 603 C C . ALA A 1 82 ? 27.482 25.400 -33.080 1.00 66.56 82 ALA A C 1
ATOM 605 O O . ALA A 1 82 ? 26.265 25.568 -33.153 1.00 66.56 82 ALA A O 1
ATOM 606 N N . GLY A 1 83 ? 28.240 26.085 -32.217 1.00 70.25 83 GLY A N 1
ATOM 607 C CA . GLY A 1 83 ? 27.720 27.109 -31.299 1.00 70.25 83 GLY A CA 1
ATOM 608 C C . GLY A 1 83 ? 27.399 26.577 -29.890 1.00 70.25 83 GLY A C 1
ATOM 609 O O . GLY A 1 83 ? 27.998 25.595 -29.463 1.00 70.25 83 GLY A O 1
ATOM 610 N N . PRO A 1 84 ? 26.463 27.186 -29.134 1.00 68.81 84 PRO A N 1
ATOM 611 C CA . PRO A 1 84 ? 26.199 26.838 -27.724 1.00 68.81 84 PRO A CA 1
ATOM 612 C C . PRO A 1 84 ? 25.669 25.404 -27.505 1.00 68.81 84 PRO A C 1
ATOM 614 O O . PRO A 1 84 ? 25.579 24.929 -26.371 1.00 68.81 84 PRO A O 1
ATOM 617 N N . ALA A 1 85 ? 25.342 24.689 -28.586 1.00 64.31 85 ALA A N 1
ATOM 618 C CA . ALA A 1 85 ? 24.973 23.277 -28.583 1.00 64.31 85 ALA A CA 1
ATOM 619 C C . ALA A 1 85 ? 26.130 22.330 -28.197 1.00 64.31 85 ALA A C 1
ATOM 621 O O . ALA A 1 85 ? 25.874 21.219 -27.737 1.00 64.31 85 ALA A O 1
ATOM 622 N N . THR A 1 86 ? 27.390 22.765 -28.325 1.00 66.75 86 THR A N 1
ATOM 623 C CA . THR A 1 86 ? 28.571 21.967 -27.940 1.00 66.75 86 THR A CA 1
ATOM 624 C C . THR A 1 86 ? 28.999 22.157 -26.485 1.00 66.75 86 THR A C 1
ATOM 626 O O . THR A 1 86 ? 29.944 21.511 -26.035 1.00 66.75 86 THR A O 1
ATOM 629 N N . GLU A 1 87 ? 28.340 23.035 -25.728 1.00 74.56 87 GLU A N 1
ATOM 630 C CA . GLU A 1 87 ? 28.747 23.332 -24.355 1.00 74.56 87 GLU A CA 1
ATOM 631 C C . GLU A 1 87 ? 28.149 22.346 -23.339 1.00 74.56 87 GLU A C 1
ATOM 633 O O . GLU A 1 87 ? 26.946 22.079 -23.324 1.00 74.56 87 GLU A O 1
ATOM 638 N N . GLN A 1 88 ? 29.006 21.834 -22.448 1.00 82.69 88 GLN A N 1
ATOM 639 C CA . GLN A 1 88 ? 28.638 21.075 -21.245 1.00 82.69 88 GLN A CA 1
ATOM 640 C C . GLN A 1 88 ? 27.585 19.978 -21.511 1.00 82.69 88 GLN A C 1
ATOM 642 O O . GLN A 1 88 ? 27.834 19.046 -22.275 1.00 82.69 88 GLN A O 1
ATOM 647 N N . PHE A 1 89 ? 26.411 20.077 -20.881 1.00 81.44 89 PHE A N 1
ATOM 648 C CA . PHE A 1 89 ? 25.327 19.102 -20.978 1.00 81.44 89 PHE A CA 1
ATOM 649 C C . PHE A 1 89 ? 24.673 19.064 -22.366 1.00 81.44 89 PHE A C 1
ATOM 651 O O . PHE A 1 89 ? 24.226 18.003 -22.791 1.00 81.44 89 PHE A O 1
ATOM 658 N N . ASN A 1 90 ? 24.669 20.170 -23.117 1.00 82.38 90 ASN A N 1
ATOM 659 C CA . ASN A 1 90 ? 24.033 20.204 -24.438 1.00 82.38 90 ASN A CA 1
ATOM 660 C C . ASN A 1 90 ? 24.733 19.266 -25.432 1.00 82.38 90 ASN A C 1
ATOM 662 O O . ASN A 1 90 ? 24.059 18.665 -26.270 1.00 82.38 90 ASN A O 1
ATOM 666 N N . SER A 1 91 ? 26.042 19.044 -25.253 1.00 81.00 91 SER A N 1
ATOM 667 C CA . SER A 1 91 ? 26.855 18.162 -26.102 1.00 81.00 91 SER A CA 1
ATOM 668 C C . SER A 1 91 ? 26.382 16.701 -26.124 1.00 81.00 91 SER A C 1
ATOM 670 O O . SER A 1 91 ? 26.581 16.005 -27.117 1.00 81.00 91 SER A O 1
ATOM 672 N N . ILE A 1 92 ? 25.723 16.234 -25.058 1.00 85.69 92 ILE A N 1
ATOM 673 C CA . ILE A 1 92 ? 25.242 14.850 -24.909 1.00 85.69 92 ILE A CA 1
ATOM 674 C C . ILE A 1 92 ? 23.732 14.721 -25.125 1.00 85.69 92 ILE A C 1
ATOM 676 O O . ILE A 1 92 ? 23.139 13.696 -24.792 1.00 85.69 92 ILE A O 1
ATOM 680 N N . THR A 1 93 ? 23.098 15.761 -25.660 1.00 85.94 93 THR A N 1
ATOM 681 C CA . THR A 1 93 ? 21.657 15.802 -25.920 1.00 85.94 93 THR A CA 1
ATOM 682 C C . THR A 1 93 ? 21.376 15.971 -27.407 1.00 85.94 93 THR A C 1
ATOM 684 O O . THR A 1 93 ? 22.266 16.272 -28.202 1.00 85.94 93 THR A O 1
ATOM 687 N N . LEU A 1 94 ? 20.102 15.834 -27.783 1.00 85.50 94 LEU A N 1
ATOM 688 C CA . LEU A 1 94 ? 19.642 16.027 -29.159 1.00 85.50 94 LEU A CA 1
ATOM 689 C C . LEU A 1 94 ? 20.010 17.410 -29.735 1.00 85.50 94 LEU A C 1
ATOM 691 O O . LEU A 1 94 ? 20.121 17.541 -30.949 1.00 85.50 94 LEU A O 1
ATOM 695 N N . ALA A 1 95 ? 20.253 18.416 -28.884 1.00 84.62 95 ALA A N 1
ATOM 696 C CA . ALA A 1 95 ? 20.659 19.759 -29.299 1.00 84.62 95 ALA A CA 1
ATOM 697 C C . ALA A 1 95 ? 21.984 19.786 -30.086 1.00 84.62 95 ALA A C 1
ATOM 699 O O . ALA A 1 95 ? 22.176 20.676 -30.908 1.00 84.62 95 ALA A O 1
ATOM 700 N N . ASN A 1 96 ? 22.879 18.812 -29.876 1.00 84.25 96 ASN A N 1
ATOM 701 C CA . ASN A 1 96 ? 24.166 18.736 -30.575 1.00 84.25 96 ASN A CA 1
ATOM 702 C C . ASN A 1 96 ? 24.083 18.067 -31.965 1.00 84.25 96 ASN A C 1
ATOM 704 O O . ASN A 1 96 ? 25.097 17.900 -32.643 1.00 84.25 96 ASN A O 1
ATOM 708 N N . VAL A 1 97 ? 22.893 17.653 -32.415 1.00 84.50 97 VAL A N 1
ATOM 709 C CA . VAL A 1 97 ? 22.702 17.018 -33.727 1.00 84.50 97 VAL A CA 1
ATOM 710 C C . VAL A 1 97 ? 22.457 18.085 -34.797 1.00 84.50 97 VAL A C 1
ATOM 712 O O . VAL A 1 97 ? 21.462 18.799 -34.744 1.00 84.50 97 VAL A O 1
ATOM 715 N N . ALA A 1 98 ? 23.342 18.170 -35.795 1.00 80.12 98 ALA A N 1
ATOM 716 C CA . ALA A 1 98 ? 23.226 19.152 -36.876 1.00 80.12 98 ALA A CA 1
ATOM 717 C C . ALA A 1 98 ? 21.940 18.991 -37.718 1.00 80.12 98 ALA A C 1
ATOM 719 O O . ALA A 1 98 ? 21.579 17.875 -38.122 1.00 80.12 98 ALA A O 1
ATOM 720 N N . GLU A 1 99 ? 21.305 20.121 -38.049 1.00 72.31 99 GLU A N 1
ATOM 721 C CA . GLU A 1 99 ? 20.148 20.219 -38.949 1.00 72.31 99 GLU A CA 1
ATOM 722 C C . GLU A 1 99 ? 20.534 19.708 -40.351 1.00 72.31 99 GLU A C 1
ATOM 724 O O . GLU A 1 99 ? 21.263 20.352 -41.098 1.00 72.31 99 GLU A O 1
ATOM 729 N N . GLY A 1 100 ? 20.118 18.481 -40.677 1.00 69.62 100 GLY A N 1
ATOM 730 C CA . GLY A 1 100 ? 20.500 17.765 -41.906 1.00 69.62 100 GLY A CA 1
ATOM 731 C C . GLY A 1 100 ? 20.897 16.303 -41.671 1.00 69.62 100 GLY A C 1
ATOM 732 O O . GLY A 1 100 ? 20.825 15.477 -42.581 1.00 69.62 100 GLY A O 1
ATOM 733 N N . SER A 1 101 ? 21.227 15.929 -40.430 1.00 75.00 101 SER A N 1
ATOM 734 C CA . SER A 1 101 ? 21.590 14.553 -40.057 1.00 75.00 101 SER A CA 1
ATOM 735 C C . SER A 1 101 ? 20.368 13.650 -39.833 1.00 75.00 101 SER A C 1
ATOM 737 O O . SER A 1 101 ? 20.123 13.182 -38.720 1.00 75.00 101 SER A O 1
ATOM 739 N N . SER A 1 102 ? 19.615 13.353 -40.897 1.00 79.44 102 SER A N 1
ATOM 740 C CA . SER A 1 102 ? 18.388 12.535 -40.812 1.00 79.44 102 SER A CA 1
ATOM 741 C C . SER A 1 102 ? 18.623 11.165 -40.159 1.00 79.44 102 SER A C 1
ATOM 743 O O . SER A 1 102 ? 17.825 10.729 -39.336 1.00 79.44 102 SER A O 1
ATOM 745 N N . ALA A 1 103 ? 19.752 10.507 -40.445 1.00 84.88 103 ALA A N 1
ATOM 746 C CA . ALA A 1 103 ? 20.070 9.187 -39.892 1.00 84.88 103 ALA A CA 1
ATOM 747 C C . ALA A 1 103 ? 20.209 9.174 -38.356 1.00 84.88 103 ALA A C 1
ATOM 749 O O . ALA A 1 103 ? 19.791 8.217 -37.709 1.00 84.88 103 ALA A O 1
ATOM 750 N N . ARG A 1 104 ? 20.757 10.242 -37.756 1.00 85.19 104 ARG A N 1
ATOM 751 C CA . ARG A 1 104 ? 20.946 10.340 -36.297 1.00 85.19 104 ARG A CA 1
ATOM 752 C C . ARG A 1 104 ? 19.619 10.566 -35.574 1.00 85.19 104 ARG A C 1
ATOM 754 O O . ARG A 1 104 ? 19.372 9.939 -34.552 1.00 85.19 104 ARG A O 1
ATOM 761 N N . LEU A 1 105 ? 18.741 11.391 -36.150 1.00 87.12 105 LEU A N 1
ATOM 762 C CA . LEU A 1 105 ? 17.385 11.598 -35.634 1.00 87.12 105 LEU A CA 1
ATOM 763 C C . LEU A 1 105 ? 16.569 10.298 -35.680 1.00 87.12 105 LEU A C 1
ATOM 765 O O . LEU A 1 105 ? 15.930 9.930 -34.695 1.00 87.12 105 LEU A O 1
ATOM 769 N N . TRP A 1 106 ? 16.650 9.552 -36.787 1.00 90.00 106 TRP A N 1
ATOM 770 C CA . TRP A 1 106 ? 16.010 8.239 -36.899 1.00 90.00 106 TRP A CA 1
ATOM 771 C C . TRP A 1 106 ? 16.575 7.216 -35.909 1.00 90.00 106 TRP A C 1
ATOM 773 O O . TRP A 1 106 ? 15.810 6.419 -35.370 1.00 90.00 106 TRP A O 1
ATOM 783 N N . ALA A 1 107 ? 17.876 7.260 -35.607 1.00 89.44 107 ALA A N 1
ATOM 784 C CA . ALA A 1 107 ? 18.473 6.410 -34.579 1.00 89.44 107 ALA A CA 1
ATOM 785 C C . ALA A 1 107 ? 17.923 6.719 -33.173 1.00 89.44 107 ALA A C 1
ATOM 787 O O . ALA A 1 107 ? 17.648 5.789 -32.412 1.00 89.44 107 ALA A O 1
ATOM 788 N N . SER A 1 108 ? 17.677 7.992 -32.841 1.00 90.56 108 SER A N 1
ATOM 789 C CA . SER A 1 108 ? 17.005 8.378 -31.592 1.00 90.56 108 SER A CA 1
ATOM 790 C C . SER A 1 108 ? 15.574 7.851 -31.511 1.00 90.56 108 SER A C 1
ATOM 792 O O . SER A 1 108 ? 15.181 7.307 -30.479 1.00 90.56 108 SER A O 1
ATOM 794 N N . VAL A 1 109 ? 14.809 7.951 -32.604 1.00 93.00 109 VAL A N 1
ATOM 795 C CA . VAL A 1 109 ? 13.448 7.393 -32.682 1.00 93.00 109 VAL A CA 1
ATOM 796 C C . VAL A 1 109 ? 13.478 5.871 -32.547 1.00 93.00 109 VAL A C 1
ATOM 798 O O . VAL A 1 109 ? 12.689 5.311 -31.792 1.00 93.00 109 VAL A O 1
ATOM 801 N N . ALA A 1 110 ? 14.418 5.194 -33.209 1.00 93.81 110 ALA A N 1
ATOM 802 C CA . ALA A 1 110 ? 14.586 3.749 -33.092 1.00 93.81 110 ALA A CA 1
ATOM 803 C C . ALA A 1 110 ? 14.907 3.331 -31.647 1.00 93.81 110 ALA A C 1
ATOM 805 O O . ALA A 1 110 ? 14.275 2.417 -31.120 1.00 93.81 110 ALA A O 1
ATOM 806 N N . CYS A 1 111 ? 15.822 4.036 -30.970 1.00 93.56 111 CYS A N 1
ATOM 807 C CA . CYS A 1 111 ? 16.124 3.793 -29.557 1.00 93.56 111 CYS A CA 1
ATOM 808 C C . CYS A 1 111 ? 14.896 4.017 -28.666 1.00 93.56 111 CYS A C 1
ATOM 810 O O . CYS A 1 111 ? 14.646 3.225 -27.759 1.00 93.56 111 CYS A O 1
ATOM 812 N N . TRP A 1 112 ? 14.098 5.052 -28.939 1.00 94.56 112 TRP A N 1
ATOM 813 C CA . TRP A 1 112 ? 12.850 5.298 -28.220 1.00 94.56 112 TRP A CA 1
ATOM 814 C C . TRP A 1 112 ? 11.830 4.169 -28.428 1.00 94.56 112 TRP A C 1
ATOM 816 O O . TRP A 1 112 ? 11.283 3.668 -27.448 1.00 94.56 112 TRP A O 1
ATOM 826 N N . ILE A 1 113 ? 11.632 3.695 -29.664 1.00 96.50 113 ILE A N 1
ATOM 827 C CA . ILE A 1 113 ? 10.744 2.559 -29.963 1.00 96.50 113 ILE A CA 1
ATOM 828 C C . ILE A 1 113 ? 11.212 1.302 -29.222 1.00 96.50 113 ILE A C 1
ATOM 830 O O . ILE A 1 113 ? 10.392 0.611 -28.616 1.00 96.50 113 ILE A O 1
ATOM 834 N N . VAL A 1 114 ? 12.517 1.015 -29.220 1.00 96.50 114 VAL A N 1
ATOM 835 C CA . VAL A 1 114 ? 13.100 -0.123 -28.490 1.00 96.50 114 VAL A CA 1
ATOM 836 C C . VAL A 1 114 ? 12.864 0.010 -26.985 1.00 96.50 114 VAL A C 1
ATOM 838 O O . VAL A 1 114 ? 12.440 -0.952 -26.346 1.00 96.50 114 VAL A O 1
ATOM 841 N N . PHE A 1 115 ? 13.083 1.199 -26.421 1.00 96.06 115 PHE A N 1
ATOM 842 C CA . PHE A 1 115 ? 12.848 1.469 -25.005 1.00 96.06 115 PHE A CA 1
ATOM 843 C C . PHE A 1 115 ? 11.378 1.287 -24.618 1.00 96.06 115 PHE A C 1
ATOM 845 O O . PHE A 1 115 ? 11.078 0.545 -23.685 1.00 96.06 115 PHE A O 1
ATOM 852 N N . VAL A 1 116 ? 10.455 1.898 -25.362 1.00 97.12 116 VAL A N 1
ATOM 853 C CA . VAL A 1 116 ? 9.013 1.778 -25.107 1.00 97.12 116 VAL A CA 1
ATOM 854 C C . VAL A 1 116 ? 8.555 0.329 -25.250 1.00 97.12 116 VAL A C 1
ATOM 856 O O . VAL A 1 116 ? 7.841 -0.171 -24.386 1.00 97.12 116 VAL A O 1
ATOM 859 N N . SER A 1 117 ? 9.016 -0.379 -26.283 1.00 97.38 117 SER A N 1
ATOM 860 C CA . SER A 1 117 ? 8.687 -1.796 -26.486 1.00 97.38 117 SER A CA 1
ATOM 861 C C . SER A 1 117 ? 9.180 -2.668 -25.330 1.00 97.38 117 SER A C 1
ATOM 863 O O . SER A 1 117 ? 8.467 -3.563 -24.878 1.00 97.38 117 SER A O 1
ATOM 865 N N . PHE A 1 118 ? 10.379 -2.391 -24.808 1.00 97.00 118 PHE A N 1
ATOM 866 C CA . PHE A 1 118 ? 10.913 -3.077 -23.634 1.00 97.00 118 PHE A CA 1
ATOM 867 C C . PHE A 1 118 ? 10.057 -2.822 -22.388 1.00 97.00 118 PHE A C 1
ATOM 869 O O . PHE A 1 118 ? 9.684 -3.778 -21.708 1.00 97.00 118 PHE A O 1
ATOM 876 N N . VAL A 1 119 ? 9.707 -1.561 -22.120 1.00 96.88 119 VAL A N 1
ATOM 877 C CA . VAL A 1 119 ? 8.869 -1.191 -20.970 1.00 96.88 119 VAL A CA 1
ATOM 878 C C . VAL A 1 119 ? 7.489 -1.837 -21.072 1.00 96.88 119 VAL A C 1
ATOM 880 O O . VAL A 1 119 ? 7.023 -2.402 -20.090 1.00 96.88 119 VAL A O 1
ATOM 883 N N . LEU A 1 120 ? 6.856 -1.819 -22.249 1.00 97.19 120 LEU A N 1
ATOM 884 C CA . LEU A 1 120 ? 5.552 -2.455 -22.464 1.00 97.19 120 LEU A CA 1
ATOM 885 C C . LEU A 1 120 ? 5.607 -3.975 -22.268 1.00 97.19 120 LEU A C 1
ATOM 887 O O . LEU A 1 120 ? 4.695 -4.541 -21.671 1.00 97.19 120 LEU A O 1
ATOM 891 N N . ARG A 1 121 ? 6.680 -4.639 -22.717 1.00 96.50 121 ARG A N 1
ATOM 892 C CA . ARG A 1 121 ? 6.883 -6.081 -22.504 1.00 96.50 121 ARG A CA 1
ATOM 893 C C . ARG A 1 121 ? 7.030 -6.423 -21.020 1.00 96.50 121 ARG A C 1
ATOM 895 O O . ARG A 1 121 ? 6.400 -7.368 -20.544 1.00 96.50 121 ARG A O 1
ATOM 902 N N . GLU A 1 122 ? 7.862 -5.678 -20.295 1.00 95.75 122 GLU A N 1
ATOM 903 C CA . GLU A 1 122 ? 8.040 -5.882 -18.853 1.00 95.75 122 GLU A CA 1
ATOM 904 C C . GLU A 1 122 ? 6.740 -5.566 -18.098 1.00 95.75 122 GLU A C 1
ATOM 906 O O . GLU A 1 122 ? 6.324 -6.354 -17.254 1.00 95.75 122 GLU A O 1
ATOM 911 N N . LEU A 1 123 ? 6.034 -4.492 -18.467 1.00 96.44 123 LEU A N 1
ATOM 912 C CA . LEU A 1 123 ? 4.744 -4.131 -17.879 1.00 96.44 123 LEU A CA 1
ATOM 913 C C . LEU A 1 123 ? 3.695 -5.225 -18.096 1.00 96.44 123 LEU A C 1
ATOM 915 O O . LEU A 1 123 ? 2.981 -5.570 -17.163 1.00 96.44 123 LEU A O 1
ATOM 919 N N . TRP A 1 124 ? 3.611 -5.789 -19.303 1.00 96.88 124 TRP A N 1
ATOM 920 C CA . TRP A 1 124 ? 2.693 -6.890 -19.600 1.00 96.88 124 TRP A CA 1
ATOM 921 C C . TRP A 1 124 ? 2.988 -8.123 -18.742 1.00 96.88 124 TRP A C 1
ATOM 923 O O . TRP A 1 124 ? 2.077 -8.730 -18.185 1.00 96.88 124 TRP A O 1
ATOM 933 N N . THR A 1 125 ? 4.270 -8.462 -18.597 1.00 94.38 125 THR A N 1
ATOM 934 C CA . THR A 1 125 ? 4.713 -9.596 -17.774 1.00 94.38 125 THR A CA 1
ATOM 935 C C . THR A 1 125 ? 4.313 -9.404 -16.310 1.00 94.38 125 THR A C 1
ATOM 937 O O . THR A 1 125 ? 3.772 -10.315 -15.684 1.00 94.38 125 THR A O 1
ATOM 940 N N . GLU A 1 126 ? 4.529 -8.203 -15.774 1.00 94.19 126 GLU A N 1
ATOM 941 C CA . GLU A 1 126 ? 4.167 -7.853 -14.400 1.00 94.19 126 GLU A CA 1
ATOM 942 C C . GLU A 1 126 ? 2.651 -7.765 -14.190 1.00 94.19 126 GLU A C 1
ATOM 944 O O . GLU A 1 126 ? 2.139 -8.191 -13.157 1.00 94.19 126 GLU A O 1
ATOM 949 N N . TRP A 1 127 ? 1.916 -7.280 -15.191 1.00 94.75 127 TRP A N 1
ATOM 950 C CA . TRP A 1 127 ? 0.459 -7.201 -15.161 1.00 94.75 127 TRP A CA 1
ATOM 951 C C . TRP A 1 127 ? -0.198 -8.580 -15.090 1.00 94.75 127 TRP A C 1
ATOM 953 O O . TRP A 1 127 ? -1.075 -8.792 -14.254 1.00 94.75 127 TRP A O 1
ATOM 963 N N . VAL A 1 128 ? 0.223 -9.520 -15.945 1.00 95.44 128 VAL A N 1
ATOM 964 C CA . VAL A 1 128 ? -0.305 -10.894 -15.934 1.00 95.44 128 VAL A CA 1
ATOM 965 C C . VAL A 1 128 ? -0.013 -11.556 -14.587 1.00 95.44 128 VAL A C 1
ATOM 967 O O . VAL A 1 128 ? -0.925 -12.085 -13.958 1.00 95.44 128 VAL A O 1
ATOM 970 N N . HIS A 1 129 ? 1.219 -11.422 -14.084 1.00 92.75 129 HIS A N 1
ATOM 971 C CA . HIS A 1 129 ? 1.591 -11.945 -12.766 1.00 92.75 129 HIS A CA 1
ATOM 972 C C . HIS A 1 129 ? 0.738 -11.351 -11.638 1.00 92.75 129 HIS A C 1
ATOM 974 O O . HIS A 1 129 ? 0.285 -12.072 -10.750 1.00 92.75 129 HIS A O 1
ATOM 980 N N . TYR A 1 130 ? 0.483 -10.040 -11.669 1.00 93.12 130 TYR A N 1
ATOM 981 C CA . TYR A 1 130 ? -0.402 -9.383 -10.709 1.00 93.12 130 TYR A CA 1
ATOM 982 C C . TYR A 1 130 ? -1.836 -9.912 -10.792 1.00 93.12 130 TYR A C 1
ATOM 984 O O . TYR A 1 130 ? -2.440 -10.190 -9.756 1.00 93.12 130 TYR A O 1
ATOM 992 N N . ALA A 1 131 ? -2.382 -10.050 -12.002 1.00 94.00 131 ALA A N 1
ATOM 993 C CA . ALA A 1 131 ? -3.749 -10.511 -12.215 1.00 94.00 131 ALA A CA 1
ATOM 994 C C . ALA A 1 131 ? -3.961 -11.923 -11.649 1.00 94.00 131 ALA A C 1
ATOM 996 O O . ALA A 1 131 ? -4.921 -12.138 -10.904 1.00 94.00 131 ALA A O 1
ATOM 997 N N . ASP A 1 132 ? -3.026 -12.837 -11.916 1.00 92.75 132 ASP A N 1
ATOM 998 C CA . ASP A 1 132 ? -3.070 -14.213 -11.415 1.00 92.75 132 ASP A CA 1
ATOM 999 C C . ASP A 1 132 ? -2.990 -14.241 -9.883 1.00 92.75 132 ASP A C 1
ATOM 1001 O O . ASP A 1 132 ? -3.881 -14.762 -9.211 1.00 92.75 132 ASP A O 1
ATOM 1005 N N . ARG A 1 133 ? -1.988 -13.569 -9.300 1.00 90.75 133 ARG A N 1
ATOM 1006 C CA . ARG A 1 133 ? -1.802 -13.530 -7.839 1.00 90.75 133 ARG A CA 1
ATOM 1007 C C . ARG A 1 133 ? -2.954 -12.839 -7.118 1.00 90.75 133 ARG A C 1
ATOM 1009 O O . ARG A 1 133 ? -3.308 -13.235 -6.010 1.00 90.75 133 ARG A O 1
ATOM 1016 N N . ARG A 1 134 ? -3.559 -11.817 -7.726 1.00 91.94 134 ARG A N 1
ATOM 1017 C CA . ARG A 1 134 ? -4.757 -11.163 -7.193 1.00 91.94 134 ARG A CA 1
ATOM 1018 C C . ARG A 1 134 ? -5.954 -12.105 -7.222 1.00 91.94 134 ARG A C 1
ATOM 1020 O O . ARG A 1 134 ? -6.703 -12.132 -6.250 1.00 91.94 134 ARG A O 1
ATOM 1027 N N . SER A 1 135 ? -6.147 -12.843 -8.312 1.00 91.19 135 SER A N 1
ATOM 1028 C CA . SER A 1 135 ? -7.223 -13.829 -8.419 1.00 91.19 135 SER A CA 1
ATOM 1029 C C . SER A 1 135 ? -7.073 -14.914 -7.351 1.00 91.19 135 SER A C 1
ATOM 1031 O O . SER A 1 135 ? -8.014 -15.167 -6.598 1.00 91.19 135 SER A O 1
ATOM 1033 N N . ASP A 1 136 ? -5.869 -15.469 -7.205 1.00 89.12 136 ASP A N 1
ATOM 1034 C CA . ASP A 1 136 ? -5.556 -16.475 -6.186 1.00 89.12 136 ASP A CA 1
ATOM 1035 C C . ASP A 1 136 ? -5.770 -15.933 -4.771 1.00 89.12 136 ASP A C 1
ATOM 1037 O O . ASP A 1 136 ? -6.400 -16.583 -3.932 1.00 89.12 136 ASP A O 1
ATOM 1041 N N . PHE A 1 137 ? -5.315 -14.705 -4.514 1.00 86.81 137 PHE A N 1
ATOM 1042 C CA . PHE A 1 137 ? -5.529 -14.044 -3.234 1.00 86.81 137 PHE A CA 1
ATOM 1043 C C . PHE A 1 137 ? -7.007 -13.778 -2.960 1.00 86.81 137 PHE A C 1
ATOM 1045 O O . PHE A 1 137 ? -7.437 -13.940 -1.832 1.00 86.81 137 PHE A O 1
ATOM 1052 N N . LEU A 1 138 ? -7.831 -13.406 -3.939 1.00 85.94 138 LEU A N 1
ATOM 1053 C CA . LEU A 1 138 ? -9.266 -13.210 -3.697 1.00 85.94 138 LEU A CA 1
ATOM 1054 C C . LEU A 1 138 ? -10.010 -14.540 -3.494 1.00 85.94 138 LEU A C 1
ATOM 1056 O O . LEU A 1 138 ? -10.956 -14.593 -2.706 1.00 85.94 138 LEU A O 1
ATOM 1060 N N . ALA A 1 139 ? -9.573 -15.613 -4.157 1.00 86.25 139 ALA A N 1
ATOM 1061 C CA . ALA A 1 139 ? -10.170 -16.940 -4.031 1.00 86.25 139 ALA A CA 1
ATOM 1062 C C . ALA A 1 139 ? -9.824 -17.610 -2.690 1.00 86.25 139 ALA A C 1
ATOM 1064 O O . ALA A 1 139 ? -10.711 -18.051 -1.953 1.00 86.25 139 ALA A O 1
ATOM 1065 N N . VAL A 1 140 ? -8.536 -17.670 -2.347 1.00 82.62 140 VAL A N 1
ATOM 1066 C CA . VAL A 1 140 ? -8.044 -18.323 -1.124 1.00 82.62 140 VAL A CA 1
ATOM 1067 C C . VAL A 1 140 ? -8.158 -17.385 0.079 1.00 82.62 140 VAL A C 1
ATOM 1069 O O . VAL A 1 140 ? -8.572 -17.817 1.161 1.00 82.62 140 VAL A O 1
ATOM 1072 N N . GLY A 1 141 ? -7.916 -16.091 -0.140 1.00 75.44 141 GLY A N 1
ATOM 1073 C CA . GLY A 1 141 ? -7.756 -15.034 0.860 1.00 75.44 141 GLY A CA 1
ATOM 1074 C C . GLY A 1 141 ? -6.530 -15.200 1.733 1.00 75.44 141 GLY A C 1
ATOM 1075 O O . GLY A 1 141 ? -5.767 -16.154 1.602 1.00 75.44 141 GLY A O 1
ATOM 1076 N N . ASP A 1 142 ? -6.351 -14.224 2.611 1.00 74.75 142 ASP A N 1
ATOM 1077 C CA . ASP A 1 142 ? -5.238 -14.213 3.543 1.00 74.75 142 ASP A CA 1
ATOM 1078 C C . ASP A 1 142 ? -5.380 -15.346 4.571 1.00 74.75 142 ASP A C 1
ATOM 1080 O O . ASP A 1 142 ? -6.497 -15.684 4.980 1.00 74.75 142 ASP A O 1
ATOM 1084 N N . ILE A 1 143 ? -4.253 -15.948 4.951 1.00 68.75 143 ILE A N 1
ATOM 1085 C CA . ILE A 1 143 ? -4.200 -17.055 5.917 1.00 68.75 143 ILE A CA 1
ATOM 1086 C C . ILE A 1 143 ? -4.506 -16.526 7.320 1.00 68.75 143 ILE A C 1
ATOM 1088 O O . ILE A 1 143 ? -5.176 -17.207 8.096 1.00 68.75 143 ILE A O 1
ATOM 1092 N N . ASP A 1 144 ? -4.069 -15.300 7.606 1.00 71.50 144 ASP A N 1
ATOM 1093 C CA . ASP A 1 144 ? -4.151 -14.694 8.936 1.00 71.50 144 ASP A CA 1
ATOM 1094 C C . ASP A 1 144 ? -5.481 -13.973 9.197 1.00 71.50 144 ASP A C 1
ATOM 1096 O O . ASP A 1 144 ? -5.775 -13.597 10.331 1.00 71.50 144 ASP A O 1
ATOM 1100 N N . SER A 1 145 ? -6.307 -13.785 8.163 1.00 71.38 145 SER A N 1
ATOM 1101 C CA . SER A 1 145 ? -7.566 -13.051 8.278 1.00 71.38 145 SER A CA 1
ATOM 1102 C C . SER A 1 145 ? -8.782 -13.993 8.267 1.00 71.38 145 SER A C 1
ATOM 1104 O O . SER A 1 145 ? -8.927 -14.859 7.399 1.00 71.38 145 SER A O 1
ATOM 1106 N N . ASP A 1 146 ? -9.734 -13.767 9.177 1.00 77.69 146 ASP A N 1
ATOM 1107 C CA . ASP A 1 146 ? -10.957 -14.574 9.301 1.00 77.69 146 ASP A CA 1
ATOM 1108 C C . ASP A 1 146 ? -11.851 -14.507 8.060 1.00 77.69 146 ASP A C 1
ATOM 1110 O O . ASP A 1 146 ? -12.349 -13.451 7.709 1.00 77.69 146 ASP A O 1
ATOM 1114 N N . ARG A 1 147 ? -12.213 -15.636 7.447 1.00 75.25 147 ARG A N 1
ATOM 1115 C CA . ARG A 1 147 ? -13.030 -15.684 6.205 1.00 75.25 147 ARG A CA 1
ATOM 1116 C C . ARG A 1 147 ? -14.346 -14.886 6.234 1.00 75.25 147 ARG A C 1
ATOM 1118 O O . ARG A 1 147 ? -14.934 -14.630 5.187 1.00 75.25 147 ARG A O 1
ATOM 1125 N N . GLU A 1 148 ? -14.810 -14.507 7.415 1.00 76.69 148 GLU A N 1
ATOM 1126 C CA . GLU A 1 148 ? -16.015 -13.731 7.679 1.00 76.69 148 GLU A CA 1
ATOM 1127 C C . GLU A 1 148 ? -15.995 -12.324 7.072 1.00 76.69 148 GLU A C 1
ATOM 1129 O O . GLU A 1 148 ? -17.034 -11.883 6.580 1.00 76.69 148 GLU A O 1
ATOM 1134 N N . TYR A 1 149 ? -14.840 -11.637 7.030 1.00 76.62 149 TYR A N 1
ATOM 1135 C CA . TYR A 1 149 ? -14.774 -10.271 6.476 1.00 76.62 149 TYR A CA 1
ATOM 1136 C C . TYR A 1 149 ? -15.120 -10.231 4.982 1.00 76.62 149 TYR A C 1
ATOM 1138 O O . TYR A 1 149 ? -15.566 -9.204 4.482 1.00 76.62 149 TYR A O 1
ATOM 1146 N N . ARG A 1 150 ? -14.977 -11.354 4.264 1.00 81.75 150 ARG A N 1
ATOM 1147 C CA . ARG A 1 150 ? -15.276 -11.459 2.824 1.00 81.75 150 ARG A CA 1
ATOM 1148 C C . ARG A 1 150 ? -16.766 -11.336 2.513 1.00 81.75 150 ARG A C 1
ATOM 1150 O O . ARG A 1 150 ? -17.130 -11.017 1.387 1.00 81.75 150 ARG A O 1
ATOM 1157 N N . TYR A 1 151 ? -17.615 -11.597 3.503 1.00 86.88 151 TYR A N 1
ATOM 1158 C CA . TYR A 1 151 ? -19.070 -11.512 3.387 1.00 86.88 151 TYR A CA 1
ATOM 1159 C C . TYR A 1 151 ? -19.634 -10.240 4.031 1.00 86.88 151 TYR A C 1
ATOM 1161 O O . TYR A 1 151 ? -20.853 -10.077 4.103 1.00 86.88 151 TYR A O 1
ATOM 1169 N N . ALA A 1 152 ? -18.771 -9.344 4.519 1.00 89.88 152 ALA A N 1
ATOM 1170 C CA . ALA A 1 152 ? -19.198 -8.068 5.063 1.00 89.88 152 ALA A CA 1
ATOM 1171 C C . ALA A 1 152 ? -19.617 -7.133 3.922 1.00 89.88 152 ALA A C 1
ATOM 1173 O O . ALA A 1 152 ? -18.858 -6.891 2.986 1.00 89.88 152 ALA A O 1
ATOM 1174 N N . ILE A 1 153 ? -20.831 -6.597 4.017 1.00 91.69 153 ILE A N 1
ATOM 1175 C CA . ILE A 1 153 ? -21.355 -5.599 3.086 1.00 91.69 153 ILE A CA 1
ATOM 1176 C C . ILE A 1 153 ? -21.553 -4.281 3.827 1.00 91.69 153 ILE A C 1
ATOM 1178 O O . ILE A 1 153 ? -22.123 -4.254 4.919 1.00 91.69 153 ILE A O 1
ATOM 1182 N N . LEU A 1 154 ? -21.079 -3.189 3.231 1.00 93.38 154 LEU A N 1
ATOM 1183 C CA . LEU A 1 154 ? -21.385 -1.843 3.698 1.00 93.38 154 LEU A CA 1
ATOM 1184 C C . LEU A 1 154 ? -22.679 -1.382 3.029 1.00 93.38 154 LEU A C 1
ATOM 1186 O O . LEU A 1 154 ? -22.799 -1.425 1.806 1.00 93.38 154 LEU A O 1
ATOM 1190 N N . VAL A 1 155 ? -23.645 -0.956 3.838 1.00 92.38 155 VAL A N 1
ATOM 1191 C CA . VAL A 1 155 ? -24.938 -0.461 3.364 1.00 92.38 155 VAL A CA 1
ATOM 1192 C C . VAL A 1 155 ? -25.038 1.015 3.712 1.00 92.38 155 VAL A C 1
ATOM 1194 O O . VAL A 1 155 ? -25.039 1.386 4.884 1.00 92.38 155 VAL A O 1
ATOM 1197 N N . GLU A 1 156 ? -25.125 1.851 2.686 1.00 92.12 156 GLU A N 1
ATOM 1198 C CA . GLU A 1 156 ? -25.231 3.302 2.825 1.00 92.12 156 GLU A CA 1
ATOM 1199 C C . GLU A 1 156 ? -26.680 3.779 2.653 1.00 92.12 156 GLU A C 1
ATOM 1201 O O . GLU A 1 156 ? -27.537 3.055 2.147 1.00 92.12 156 GLU A O 1
ATOM 12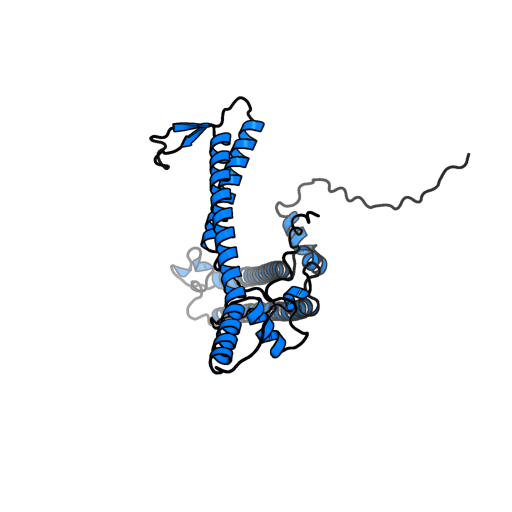06 N N . ASN A 1 157 ? -26.959 5.021 3.068 1.00 90.69 157 ASN A N 1
ATOM 1207 C CA . ASN A 1 157 ? -28.261 5.685 2.903 1.00 90.69 157 ASN A CA 1
ATOM 1208 C C . ASN A 1 157 ? -29.459 4.915 3.491 1.00 90.69 157 ASN A C 1
ATOM 1210 O O . ASN A 1 157 ? -30.542 4.868 2.909 1.00 90.69 157 ASN A O 1
ATOM 1214 N N . VAL A 1 158 ? -29.285 4.349 4.689 1.00 89.12 158 VAL A N 1
ATOM 1215 C CA . VAL A 1 158 ? -30.356 3.635 5.397 1.00 89.12 158 VAL A CA 1
ATOM 1216 C C . VAL A 1 158 ? -31.465 4.617 5.837 1.00 89.12 158 VAL A C 1
ATOM 1218 O O . VAL A 1 158 ? -31.170 5.609 6.529 1.00 89.12 158 VAL A O 1
ATOM 1221 N N . PRO A 1 159 ? -32.745 4.368 5.479 1.00 88.75 159 PRO A N 1
ATOM 1222 C CA . PRO A 1 159 ? -33.876 5.178 5.933 1.00 88.75 159 PRO A CA 1
ATOM 1223 C C . PRO A 1 159 ? -33.990 5.190 7.458 1.00 88.75 159 PRO A C 1
ATOM 1225 O O . PRO A 1 159 ? -33.651 4.209 8.113 1.00 88.75 159 PRO A O 1
ATOM 1228 N N . GLN A 1 160 ? -34.498 6.283 8.034 1.00 81.75 160 GLN A N 1
ATOM 1229 C CA . GLN A 1 160 ? -34.485 6.503 9.488 1.00 81.75 160 GLN A CA 1
ATOM 1230 C C . GLN A 1 160 ? -35.213 5.415 10.293 1.00 81.75 160 GLN A C 1
ATOM 1232 O O . GLN A 1 160 ? -34.793 5.094 11.399 1.00 81.75 160 GLN A O 1
ATOM 1237 N N . GLU A 1 161 ? -36.233 4.791 9.706 1.00 81.38 161 GLU A N 1
ATOM 1238 C CA . GLU A 1 161 ? -36.993 3.679 10.293 1.00 81.38 161 GLU A CA 1
ATOM 1239 C C . GLU A 1 161 ? -36.158 2.402 10.501 1.00 81.38 161 GLU A C 1
ATOM 1241 O O . GLU A 1 161 ? -36.468 1.592 11.373 1.00 81.38 161 GLU A O 1
ATOM 1246 N N . TYR A 1 162 ? -35.083 2.229 9.723 1.00 83.81 162 TYR A N 1
ATOM 1247 C CA . TYR A 1 162 ? -34.222 1.044 9.733 1.00 83.81 162 TYR A CA 1
ATOM 1248 C C . TYR A 1 162 ? -32.830 1.318 10.317 1.00 83.81 162 TYR A C 1
ATOM 1250 O O . TYR A 1 162 ? -31.935 0.497 10.161 1.00 83.81 162 TYR A O 1
ATOM 1258 N N . ARG A 1 163 ? -32.612 2.453 10.995 1.00 83.38 163 ARG A N 1
ATOM 1259 C CA . ARG A 1 163 ? -31.305 2.799 11.598 1.00 83.38 163 ARG A CA 1
ATOM 1260 C C . ARG A 1 163 ? -31.036 2.136 12.956 1.00 83.38 163 ARG A C 1
ATOM 1262 O O . ARG A 1 163 ? -30.047 2.464 13.597 1.00 83.38 163 ARG A O 1
ATOM 1269 N N . GLY A 1 164 ? -31.892 1.215 13.395 1.00 84.00 164 GLY A N 1
ATOM 1270 C CA . GLY A 1 164 ? -31.639 0.361 14.558 1.00 84.00 164 GLY A CA 1
ATOM 1271 C C . GLY A 1 164 ? -31.114 -1.014 14.143 1.00 84.00 164 GLY A C 1
ATOM 1272 O O . GLY A 1 164 ? -31.566 -1.561 13.136 1.00 84.00 164 GLY A O 1
ATOM 1273 N N . ASP A 1 165 ? -30.217 -1.596 14.943 1.00 86.31 165 ASP A N 1
ATOM 1274 C CA . ASP A 1 165 ? -29.608 -2.911 14.674 1.00 86.31 165 ASP A CA 1
ATOM 1275 C C . ASP A 1 165 ? -30.661 -4.009 14.438 1.00 86.31 165 ASP A C 1
ATOM 1277 O O . ASP A 1 165 ? -30.585 -4.751 13.456 1.00 86.31 165 ASP A O 1
ATOM 1281 N N . ASP A 1 166 ? -31.690 -4.072 15.291 1.00 85.88 166 ASP A N 1
ATOM 1282 C CA . ASP A 1 166 ? -32.759 -5.075 15.198 1.00 85.88 166 ASP A CA 1
ATOM 1283 C C . ASP A 1 166 ? -33.696 -4.835 14.009 1.00 85.88 166 ASP A C 1
ATOM 1285 O O . ASP A 1 166 ? -34.114 -5.782 13.339 1.00 85.88 166 ASP A O 1
ATOM 1289 N N . ALA A 1 167 ? -34.013 -3.572 13.710 1.00 85.50 167 ALA A N 1
ATOM 1290 C CA . ALA A 1 167 ? -34.865 -3.218 12.576 1.00 85.50 167 ALA A CA 1
ATOM 1291 C C . ALA A 1 167 ? -34.179 -3.527 11.243 1.00 85.50 167 ALA A C 1
ATOM 1293 O O . ALA A 1 167 ? -34.804 -4.094 10.341 1.00 85.50 167 ALA A O 1
ATOM 1294 N N . LEU A 1 168 ? -32.889 -3.201 11.133 1.00 89.44 168 LEU A N 1
ATOM 1295 C CA . LEU A 1 168 ? -32.086 -3.482 9.950 1.00 89.44 168 LEU A CA 1
ATOM 1296 C C . LEU A 1 168 ? -31.874 -4.988 9.777 1.00 89.44 168 LEU A C 1
ATOM 1298 O O . LEU A 1 168 ? -32.055 -5.511 8.676 1.00 89.44 168 LEU A O 1
ATOM 1302 N N . ARG A 1 169 ? -31.591 -5.710 10.870 1.00 90.31 169 ARG A N 1
ATOM 1303 C CA . ARG A 1 169 ? -31.548 -7.178 10.869 1.00 90.31 169 ARG A CA 1
ATOM 1304 C C . ARG A 1 169 ? -32.875 -7.764 10.402 1.00 90.31 169 ARG A C 1
ATOM 1306 O O . ARG A 1 169 ? -32.874 -8.582 9.492 1.00 90.31 169 ARG A O 1
ATOM 1313 N N . GLY A 1 170 ? -34.001 -7.324 10.960 1.00 90.06 170 GLY A N 1
ATOM 1314 C CA . GLY A 1 170 ? -35.326 -7.809 10.572 1.00 90.06 170 GLY A CA 1
ATOM 1315 C C . GLY A 1 170 ? -35.696 -7.484 9.121 1.00 90.06 170 GLY A C 1
ATOM 1316 O O . GLY A 1 170 ? -36.433 -8.236 8.486 1.00 90.06 170 GLY A O 1
ATOM 1317 N N . TYR A 1 171 ? -35.200 -6.380 8.560 1.00 90.88 171 TYR A N 1
ATOM 1318 C CA . TYR A 1 171 ? -35.340 -6.078 7.135 1.00 90.88 171 TYR A CA 1
ATOM 1319 C C . TYR A 1 171 ? -34.564 -7.077 6.264 1.00 90.88 171 TYR A C 1
ATOM 1321 O O . TYR A 1 171 ? -35.159 -7.710 5.391 1.00 90.88 171 TYR A O 1
ATOM 1329 N N . PHE A 1 172 ? -33.271 -7.281 6.536 1.00 93.19 172 PHE A N 1
ATOM 1330 C CA . PHE A 1 172 ? -32.453 -8.210 5.754 1.00 93.19 172 PHE A CA 1
ATOM 1331 C C . PHE A 1 172 ? -32.851 -9.673 5.947 1.00 93.19 172 PHE A C 1
ATOM 1333 O O . PHE A 1 172 ? -32.800 -10.429 4.985 1.00 93.19 172 PHE A O 1
ATOM 1340 N N . GLU A 1 173 ? -33.307 -10.067 7.134 1.00 93.94 173 GLU A N 1
ATOM 1341 C CA . GLU A 1 173 ? -33.773 -11.431 7.405 1.00 93.94 173 GLU A CA 1
ATOM 1342 C C . GLU A 1 173 ? -35.058 -11.756 6.628 1.00 93.94 173 GLU A C 1
ATOM 1344 O O . GLU A 1 173 ? -35.233 -12.871 6.145 1.00 93.94 173 GLU A O 1
ATOM 1349 N N . ARG A 1 174 ? -35.942 -10.765 6.436 1.00 93.19 174 ARG A N 1
ATOM 1350 C CA . ARG A 1 174 ? -37.131 -10.914 5.579 1.00 93.19 174 ARG A CA 1
ATOM 1351 C C . ARG A 1 174 ? -36.771 -11.078 4.103 1.00 93.19 174 ARG A C 1
ATOM 1353 O O . ARG A 1 174 ? -37.474 -11.788 3.392 1.00 93.19 174 ARG A O 1
ATOM 1360 N N . LEU A 1 175 ? -35.706 -10.421 3.645 1.00 93.94 175 LEU A N 1
ATOM 1361 C CA . LEU A 1 175 ? -35.260 -10.479 2.251 1.00 93.94 175 LEU A CA 1
ATOM 1362 C C . LEU A 1 175 ? -34.391 -11.719 1.963 1.00 93.94 175 LEU A C 1
ATOM 1364 O O . LEU A 1 175 ? -34.489 -12.315 0.892 1.00 93.94 175 LEU A O 1
ATOM 1368 N N . PHE A 1 176 ? -33.559 -12.119 2.928 1.00 93.38 176 PHE A N 1
ATOM 1369 C CA . PHE A 1 176 ? -32.573 -13.196 2.832 1.00 93.38 176 PHE A CA 1
ATOM 1370 C C . PHE A 1 176 ? -32.592 -14.082 4.095 1.00 93.38 176 PHE A C 1
ATOM 1372 O O . PHE A 1 176 ? -31.662 -14.024 4.907 1.00 93.38 176 PHE A O 1
ATOM 1379 N N . PRO A 1 177 ? -33.619 -14.931 4.265 1.00 93.81 177 PRO A N 1
ATOM 1380 C CA . PRO A 1 177 ? -33.786 -15.736 5.473 1.00 93.81 177 PRO A CA 1
ATOM 1381 C C . PRO A 1 177 ? -32.603 -16.690 5.690 1.00 93.81 177 PRO A C 1
ATOM 1383 O O . PRO A 1 177 ? -32.158 -17.370 4.761 1.00 93.81 177 PRO A O 1
ATOM 1386 N N . GLY A 1 178 ? -32.083 -16.735 6.917 1.00 90.75 178 GLY A N 1
ATOM 1387 C CA . GLY A 1 178 ? -30.984 -17.603 7.347 1.00 90.75 178 GLY A CA 1
ATOM 1388 C C . GLY A 1 178 ? -29.598 -17.222 6.815 1.00 90.75 178 GLY A C 1
ATOM 1389 O O . GLY A 1 178 ? -28.637 -17.946 7.070 1.00 90.75 178 GLY A O 1
ATOM 1390 N N . LYS A 1 179 ? -29.468 -16.112 6.074 1.00 91.62 179 LYS A N 1
ATOM 1391 C CA . LYS A 1 179 ? -28.187 -15.655 5.498 1.00 91.62 179 LYS A CA 1
ATOM 1392 C C . LYS A 1 179 ? -27.554 -14.492 6.263 1.00 91.62 179 LYS A C 1
ATOM 1394 O O . LYS A 1 179 ? -26.390 -14.175 6.024 1.00 91.62 179 LYS A O 1
ATOM 1399 N N . VAL A 1 180 ? -28.284 -13.854 7.177 1.00 91.56 180 VAL A N 1
ATOM 1400 C CA . VAL A 1 180 ? -27.797 -12.690 7.925 1.00 91.56 180 VAL A CA 1
ATOM 1401 C C . VAL A 1 180 ? -27.146 -13.138 9.227 1.00 91.56 180 VAL A C 1
ATOM 1403 O O . VAL A 1 180 ? -27.808 -13.521 10.187 1.00 91.56 180 VAL A O 1
ATOM 1406 N N . ARG A 1 181 ? -25.817 -13.040 9.296 1.00 89.19 181 ARG A N 1
ATOM 1407 C CA . ARG A 1 181 ? -25.080 -13.375 10.520 1.00 89.19 181 ARG A CA 1
ATOM 1408 C C . ARG A 1 181 ? -25.144 -12.253 11.559 1.00 89.19 181 ARG A C 1
ATOM 1410 O O . ARG A 1 181 ? -25.637 -12.438 12.675 1.00 89.19 181 ARG A O 1
ATOM 1417 N N . ARG A 1 182 ? -24.635 -11.072 11.205 1.00 88.81 182 ARG A N 1
ATOM 1418 C CA . ARG A 1 182 ? -24.526 -9.917 12.102 1.00 88.81 182 ARG A CA 1
ATOM 1419 C C . ARG A 1 182 ? -24.816 -8.629 11.347 1.00 88.81 182 ARG A C 1
ATOM 1421 O O . ARG A 1 182 ? -24.394 -8.476 10.208 1.00 88.81 182 ARG A O 1
ATOM 1428 N N . VAL A 1 183 ? -25.507 -7.718 12.020 1.00 90.38 183 VAL A N 1
ATOM 1429 C CA . VAL A 1 183 ? -25.764 -6.351 11.569 1.00 90.38 183 VAL A CA 1
ATOM 1430 C C . VAL A 1 183 ? -25.321 -5.431 12.696 1.00 90.38 183 VAL A C 1
ATOM 1432 O O . VAL A 1 183 ? -25.650 -5.707 13.847 1.00 90.38 183 VAL A O 1
ATOM 1435 N N . ASN A 1 184 ? -24.544 -4.400 12.370 1.00 88.38 184 ASN A N 1
ATOM 1436 C CA . ASN A 1 184 ? -24.191 -3.330 13.298 1.00 88.38 184 ASN A CA 1
ATOM 1437 C C . ASN A 1 184 ? -24.362 -2.004 12.557 1.00 88.38 184 ASN A C 1
ATOM 1439 O O . ASN A 1 184 ? -23.814 -1.843 11.463 1.00 88.38 184 ASN A O 1
ATOM 1443 N N . VAL A 1 185 ? -25.087 -1.064 13.146 1.00 88.88 185 VAL A N 1
ATOM 1444 C CA . VAL A 1 185 ? -25.202 0.297 12.633 1.00 88.88 185 VAL A CA 1
ATOM 1445 C C . VAL A 1 185 ? -23.999 1.114 13.102 1.00 88.88 185 VAL A C 1
ATOM 1447 O O . VAL A 1 185 ? -23.656 1.142 14.284 1.00 88.88 185 VAL A O 1
ATOM 1450 N N . CYS A 1 186 ? -23.335 1.784 12.161 1.00 88.00 186 CYS A N 1
ATOM 1451 C CA . CYS A 1 186 ? -22.213 2.664 12.463 1.00 88.00 186 CYS A CA 1
ATOM 1452 C C . CYS A 1 186 ? -22.707 3.978 13.088 1.00 88.00 186 CYS A C 1
ATOM 1454 O O . CYS A 1 186 ? -23.619 4.623 12.570 1.00 88.00 186 CYS A O 1
ATOM 1456 N N . LEU A 1 187 ? -22.076 4.378 14.191 1.00 85.88 187 LEU A N 1
ATOM 1457 C CA . LEU A 1 187 ? -22.319 5.645 14.883 1.00 85.88 187 LEU A CA 1
ATOM 1458 C C . LEU A 1 187 ? -21.229 6.649 14.503 1.00 85.88 187 LEU A C 1
ATOM 1460 O O . LEU A 1 187 ? -20.090 6.257 14.258 1.00 85.88 187 LEU A O 1
ATOM 1464 N N . ASP A 1 188 ? -21.558 7.940 14.509 1.00 88.00 188 ASP A N 1
ATOM 1465 C CA . ASP A 1 188 ? -20.541 8.984 14.379 1.00 88.00 188 ASP A CA 1
ATOM 1466 C C . ASP A 1 188 ? -19.703 9.059 15.665 1.00 88.00 188 ASP A C 1
ATOM 1468 O O . ASP A 1 188 ? -20.178 9.483 16.722 1.00 88.00 188 ASP A O 1
ATOM 1472 N N . THR A 1 189 ? -18.448 8.621 15.572 1.00 91.75 189 THR A N 1
ATOM 1473 C CA . THR A 1 189 ? -17.476 8.623 16.670 1.00 91.75 189 THR A CA 1
ATOM 1474 C C . THR A 1 189 ? -16.436 9.728 16.546 1.00 91.75 189 THR A C 1
ATOM 1476 O O . THR A 1 189 ? -15.523 9.773 17.366 1.00 91.75 189 THR A O 1
ATOM 1479 N N . SER A 1 190 ? -16.578 10.672 15.610 1.00 92.44 190 SER A N 1
ATOM 1480 C CA . SER A 1 190 ? -15.534 11.663 15.293 1.00 92.44 190 SER A CA 1
ATOM 1481 C C . SER A 1 190 ? -15.021 12.421 16.526 1.00 92.44 190 SER A C 1
ATOM 1483 O O . SER A 1 190 ? -13.820 12.634 16.709 1.00 92.44 190 SER A O 1
ATOM 1485 N N . ARG A 1 191 ? -15.933 12.794 17.433 1.00 92.69 191 ARG A N 1
ATOM 1486 C CA . ARG A 1 191 ? -15.592 13.466 18.696 1.00 92.69 191 ARG A CA 1
ATOM 1487 C C . ARG A 1 191 ? -14.852 12.551 19.675 1.00 92.69 191 ARG A C 1
ATOM 1489 O O . ARG A 1 191 ? -13.928 13.002 20.352 1.00 92.69 191 ARG A O 1
ATOM 1496 N N . LEU A 1 192 ? -15.247 11.283 19.750 1.00 93.56 192 LEU A N 1
ATOM 1497 C CA . LEU A 1 192 ? -14.601 10.271 20.582 1.00 93.56 192 LEU A CA 1
ATOM 1498 C C . LEU A 1 192 ? -13.189 9.960 20.068 1.00 93.56 192 LEU A C 1
ATOM 1500 O O . LEU A 1 192 ? -12.255 9.892 20.867 1.00 93.56 192 LEU A O 1
ATOM 1504 N N . ASP A 1 193 ? -13.021 9.852 18.751 1.00 94.31 193 ASP A N 1
ATOM 1505 C CA . ASP A 1 193 ? -11.735 9.588 18.102 1.00 94.31 193 ASP A CA 1
ATOM 1506 C C . ASP A 1 193 ? -10.733 10.714 18.374 1.00 94.31 193 ASP A C 1
ATOM 1508 O O . ASP A 1 193 ? -9.582 10.453 18.736 1.00 94.31 193 ASP A O 1
ATOM 1512 N N . GLY A 1 194 ? -11.191 11.972 18.337 1.00 95.38 194 GLY A N 1
ATOM 1513 C CA . GLY A 1 194 ? -10.395 13.124 18.763 1.00 95.38 194 GLY A CA 1
ATOM 1514 C C . GLY A 1 194 ? -9.900 13.006 20.211 1.00 95.38 194 GLY A C 1
ATOM 1515 O O . GLY A 1 194 ? -8.708 13.179 20.475 1.00 95.38 194 GLY A O 1
ATOM 1516 N N . MET A 1 195 ? -10.779 12.635 21.152 1.00 95.12 195 MET A N 1
ATOM 1517 C CA . MET A 1 195 ? -10.398 12.441 22.560 1.00 95.12 195 MET A CA 1
ATOM 1518 C C . MET A 1 195 ? -9.431 11.263 22.757 1.00 95.12 195 MET A C 1
ATOM 1520 O O . MET A 1 195 ? -8.522 11.340 23.586 1.00 95.12 195 MET A O 1
ATOM 1524 N N . ILE A 1 196 ? -9.598 10.170 22.006 1.00 95.75 196 ILE A N 1
ATOM 1525 C CA . ILE A 1 196 ? -8.689 9.014 22.045 1.00 95.75 196 ILE A CA 1
ATOM 1526 C C . ILE A 1 196 ? -7.307 9.402 21.506 1.00 95.75 196 ILE A C 1
ATOM 1528 O O . ILE A 1 196 ? -6.291 9.035 22.102 1.00 95.75 196 ILE A O 1
ATOM 1532 N N . ALA A 1 197 ? -7.245 10.194 20.435 1.00 96.12 197 ALA A N 1
ATOM 1533 C CA . ALA A 1 197 ? -5.986 10.704 19.901 1.00 96.12 197 ALA A CA 1
ATOM 1534 C C . ALA A 1 197 ? -5.270 11.633 20.902 1.00 96.12 197 ALA A C 1
ATOM 1536 O O . ALA A 1 197 ? -4.054 11.529 21.087 1.00 96.12 197 ALA A O 1
ATOM 1537 N N . GLU A 1 198 ? -6.005 12.510 21.596 1.00 95.25 198 GLU A N 1
ATOM 1538 C CA . GLU A 1 198 ? -5.460 13.318 22.698 1.00 95.25 198 GLU A CA 1
ATOM 1539 C C . GLU A 1 198 ? -4.935 12.445 23.841 1.00 95.25 198 GLU A C 1
ATOM 1541 O O . GLU A 1 198 ? -3.838 12.684 24.354 1.00 95.25 198 GLU A O 1
ATOM 1546 N N . ARG A 1 199 ? -5.675 11.390 24.196 1.00 96.25 199 ARG A N 1
ATOM 1547 C CA . ARG A 1 199 ? -5.271 10.424 25.221 1.00 96.25 199 ARG A CA 1
ATOM 1548 C C . ARG A 1 199 ? -3.964 9.740 24.848 1.00 96.25 199 ARG A C 1
ATOM 1550 O O . ARG A 1 199 ? -3.083 9.651 25.697 1.00 96.25 199 ARG A O 1
ATOM 1557 N N . GLN A 1 200 ? -3.803 9.318 23.596 1.00 96.44 200 GLN A N 1
ATOM 1558 C CA . GLN A 1 200 ? -2.573 8.673 23.138 1.00 96.44 200 GLN A CA 1
ATOM 1559 C C . GLN A 1 200 ? -1.366 9.615 23.233 1.00 96.44 200 GLN A C 1
ATOM 1561 O O . GLN A 1 200 ? -0.310 9.227 23.726 1.00 96.44 200 GLN A O 1
ATOM 1566 N N . LYS A 1 201 ? -1.532 10.888 22.847 1.00 95.38 201 LYS A N 1
ATOM 1567 C CA . LYS A 1 201 ? -0.480 11.908 23.007 1.00 95.38 201 LYS A CA 1
ATOM 1568 C C . LYS A 1 201 ? -0.110 12.121 24.475 1.00 95.38 201 LYS A C 1
ATOM 1570 O O . LYS A 1 201 ? 1.061 12.330 24.788 1.00 95.38 201 LYS A O 1
ATOM 1575 N N . LEU A 1 202 ? -1.095 12.094 25.370 1.00 94.00 202 LEU A N 1
ATOM 1576 C CA . LEU A 1 202 ? -0.875 12.282 26.800 1.00 94.00 202 LEU A CA 1
ATOM 1577 C C . LEU A 1 202 ? -0.179 11.076 27.443 1.00 94.00 202 LEU A C 1
ATOM 1579 O O . LEU A 1 202 ? 0.711 11.277 28.265 1.00 94.00 202 LEU A O 1
ATOM 1583 N N . ILE A 1 203 ? -0.526 9.854 27.027 1.00 95.06 203 ILE A N 1
ATOM 1584 C CA . ILE A 1 203 ? 0.148 8.617 27.447 1.00 95.06 203 ILE A CA 1
ATOM 1585 C C . ILE A 1 203 ? 1.623 8.661 27.058 1.00 95.06 203 ILE A C 1
ATOM 1587 O O . ILE A 1 203 ? 2.468 8.504 27.927 1.00 95.06 203 ILE A O 1
ATOM 1591 N N . LEU A 1 204 ? 1.944 9.008 25.809 1.00 94.94 204 LEU A N 1
ATOM 1592 C CA . LEU A 1 204 ? 3.339 9.124 25.367 1.00 94.94 204 LEU A CA 1
ATOM 1593 C C . LEU A 1 204 ? 4.133 10.159 26.185 1.00 94.94 204 LEU A C 1
ATOM 1595 O O . LEU A 1 204 ? 5.312 9.966 26.477 1.00 94.94 204 LEU A O 1
ATOM 1599 N N . ARG A 1 205 ? 3.498 11.273 26.581 1.00 91.12 205 ARG A N 1
ATOM 1600 C CA . ARG A 1 205 ? 4.124 12.268 27.472 1.00 91.12 205 ARG A CA 1
ATOM 1601 C C . ARG A 1 205 ? 4.336 11.723 28.881 1.00 91.12 205 ARG A C 1
ATOM 1603 O O . ARG A 1 205 ? 5.371 12.008 29.476 1.00 91.12 205 ARG A O 1
ATOM 1610 N N . TYR A 1 206 ? 3.364 10.978 29.400 1.00 92.81 206 TYR A N 1
ATOM 1611 C CA . TYR A 1 206 ? 3.449 10.334 30.705 1.00 92.81 206 TYR A CA 1
ATOM 1612 C C . TYR A 1 206 ? 4.562 9.283 30.726 1.00 92.81 206 TYR A C 1
ATOM 1614 O O . TYR A 1 206 ? 5.431 9.361 31.583 1.00 92.81 206 TYR A O 1
ATOM 1622 N N . GLU A 1 207 ? 4.606 8.388 29.737 1.00 93.62 207 GLU A N 1
ATOM 1623 C CA . GLU A 1 207 ? 5.655 7.372 29.574 1.00 93.62 207 GLU A CA 1
ATOM 1624 C C . GLU A 1 207 ? 7.038 8.010 29.448 1.00 93.62 207 GLU A C 1
ATOM 1626 O O . GLU A 1 207 ? 7.985 7.576 30.095 1.00 93.62 207 GLU A O 1
ATOM 1631 N N . LYS A 1 208 ? 7.164 9.101 28.682 1.00 90.94 208 LYS A N 1
ATOM 1632 C CA . LYS A 1 208 ? 8.428 9.838 28.580 1.00 90.94 208 LYS A CA 1
ATOM 1633 C C . LYS A 1 208 ? 8.881 10.409 29.928 1.00 90.94 208 LYS A C 1
ATOM 1635 O O . LYS A 1 208 ? 10.070 10.354 30.231 1.00 90.94 208 LYS A O 1
ATOM 1640 N N . ALA A 1 209 ? 7.962 10.973 30.713 1.00 88.44 209 ALA A N 1
ATOM 1641 C CA . ALA A 1 209 ? 8.269 11.486 32.048 1.00 88.44 209 ALA A CA 1
ATOM 1642 C C . ALA A 1 209 ? 8.608 10.350 33.029 1.00 88.44 209 ALA A C 1
ATOM 1644 O O . ALA A 1 209 ? 9.521 10.488 33.840 1.00 88.44 209 ALA A O 1
ATOM 1645 N N . ASP A 1 210 ? 7.917 9.217 32.918 1.00 90.06 210 ASP A N 1
ATOM 1646 C CA . ASP A 1 210 ? 8.137 8.042 33.757 1.00 90.06 210 ASP A CA 1
ATOM 1647 C C . ASP A 1 210 ? 9.507 7.408 33.491 1.00 90.06 210 ASP A C 1
ATOM 1649 O O . ASP A 1 210 ? 10.279 7.181 34.422 1.00 90.06 210 ASP A O 1
ATOM 1653 N N . VAL A 1 211 ? 9.873 7.224 32.220 1.00 91.06 211 VAL A N 1
ATOM 1654 C CA . VAL A 1 211 ? 11.205 6.743 31.822 1.00 91.06 211 VAL A CA 1
ATOM 1655 C C . VAL A 1 211 ? 12.296 7.710 32.283 1.00 91.06 211 VAL A C 1
ATOM 1657 O O . VAL A 1 211 ? 13.313 7.266 32.810 1.00 91.06 211 VAL A O 1
ATOM 1660 N N . ALA A 1 212 ? 12.089 9.024 32.142 1.00 87.38 212 ALA A N 1
ATOM 1661 C CA . ALA A 1 212 ? 13.057 10.019 32.604 1.00 87.38 212 ALA A CA 1
ATOM 1662 C C . ALA A 1 212 ? 13.317 9.907 34.115 1.00 87.38 212 ALA A C 1
ATOM 1664 O O . ALA A 1 212 ? 14.475 9.884 34.527 1.00 87.38 212 ALA A O 1
ATOM 1665 N N . ARG A 1 213 ? 12.259 9.741 34.920 1.00 85.56 213 ARG A N 1
ATOM 1666 C CA . ARG A 1 213 ? 12.368 9.522 36.368 1.00 85.56 213 ARG A CA 1
ATOM 1667 C C . ARG A 1 213 ? 13.109 8.227 36.711 1.00 85.56 213 ARG A C 1
ATOM 1669 O O . ARG A 1 213 ? 13.908 8.218 37.640 1.00 85.56 213 ARG A O 1
ATOM 1676 N N . HIS A 1 214 ? 12.856 7.139 35.983 1.00 86.88 214 HIS A N 1
ATOM 1677 C CA . HIS A 1 214 ? 13.543 5.865 36.220 1.00 86.88 214 HIS A CA 1
ATOM 1678 C C . HIS A 1 214 ? 15.028 5.913 35.826 1.00 86.88 214 HIS A C 1
ATOM 1680 O O . HIS A 1 214 ? 15.859 5.318 36.508 1.00 86.88 214 HIS A O 1
ATOM 1686 N N . CYS A 1 215 ? 15.380 6.616 34.745 1.00 87.88 215 CYS A N 1
ATOM 1687 C CA . CYS A 1 215 ? 16.770 6.765 34.306 1.00 87.88 215 CYS A CA 1
ATOM 1688 C C . CYS A 1 215 ? 17.565 7.770 35.153 1.00 87.88 215 CYS A C 1
ATOM 1690 O O . CYS A 1 215 ? 18.782 7.633 35.269 1.00 87.88 215 CYS A O 1
ATOM 1692 N N . GLN A 1 216 ? 16.905 8.791 35.702 1.00 84.06 216 GLN A N 1
ATOM 1693 C CA . GLN A 1 216 ? 17.522 9.852 36.499 1.00 84.06 216 GLN A CA 1
ATOM 1694 C C . GLN A 1 216 ? 16.659 10.138 37.739 1.00 84.06 216 GLN A C 1
ATOM 1696 O O . GLN A 1 216 ? 15.861 11.075 37.723 1.00 84.06 216 GLN A O 1
ATOM 1701 N N . PRO A 1 217 ? 16.808 9.352 38.822 1.00 76.50 217 PRO A N 1
ATOM 1702 C CA . PRO A 1 217 ? 15.975 9.498 40.017 1.00 76.50 217 PRO A CA 1
ATOM 1703 C C . PRO A 1 217 ? 16.169 10.847 40.723 1.00 76.50 217 PRO A C 1
ATOM 1705 O O . PRO A 1 217 ? 15.230 11.343 41.338 1.00 76.50 217 PRO A O 1
ATOM 1708 N N . ASP A 1 218 ? 17.352 11.453 40.587 1.00 72.12 218 ASP A N 1
ATOM 1709 C CA . ASP A 1 218 ? 17.693 12.746 41.195 1.00 72.12 218 ASP A CA 1
ATOM 1710 C C . ASP A 1 218 ? 17.236 13.951 40.350 1.00 72.12 218 ASP A C 1
ATOM 1712 O O . ASP A 1 218 ? 17.280 15.093 40.806 1.00 72.12 218 ASP A O 1
ATOM 1716 N N . ALA A 1 219 ? 16.807 13.717 39.105 1.00 68.12 219 ALA A N 1
ATOM 1717 C CA . ALA A 1 219 ? 16.299 14.755 38.220 1.00 68.12 219 ALA A CA 1
ATOM 1718 C C . ALA A 1 219 ? 14.770 14.805 38.322 1.00 68.12 219 ALA A C 1
ATOM 1720 O O . ALA A 1 219 ? 14.055 14.097 37.610 1.00 68.12 219 ALA A O 1
ATOM 1721 N N . GLU A 1 220 ? 14.246 15.660 39.202 1.00 63.97 220 GLU A N 1
ATOM 1722 C CA . GLU A 1 220 ? 12.809 15.931 39.246 1.00 63.97 220 GLU A CA 1
ATOM 1723 C C . GLU A 1 220 ? 12.338 16.489 37.893 1.00 63.97 220 GLU A C 1
ATOM 1725 O O . GLU A 1 220 ? 12.731 17.572 37.450 1.00 63.97 220 GLU A O 1
ATOM 1730 N N . SER A 1 221 ? 11.486 15.731 37.199 1.00 67.38 221 SER A N 1
ATOM 1731 C CA . SER A 1 221 ? 10.897 16.172 35.938 1.00 67.38 221 SER A CA 1
ATOM 1732 C C . SER A 1 221 ? 9.766 17.168 36.220 1.00 67.38 221 SER A C 1
ATOM 1734 O O . SER A 1 221 ? 8.615 16.778 36.444 1.00 67.38 221 SER A O 1
ATOM 1736 N N . GLU A 1 222 ? 10.086 18.459 36.218 1.00 77.75 222 GLU A N 1
ATOM 1737 C CA . GLU A 1 222 ? 9.105 19.543 36.294 1.00 77.75 222 GLU A CA 1
ATOM 1738 C C . GLU A 1 222 ? 8.594 19.920 34.897 1.00 77.75 222 GLU A C 1
ATOM 1740 O O . GLU A 1 222 ? 9.360 20.056 33.940 1.00 77.75 222 GLU A O 1
ATOM 1745 N N . ILE A 1 223 ? 7.291 20.163 34.778 1.00 79.31 223 ILE A N 1
ATOM 1746 C CA . ILE A 1 223 ? 6.684 20.777 33.591 1.00 79.31 223 ILE A CA 1
ATOM 1747 C C . ILE A 1 223 ? 6.093 22.134 33.962 1.00 79.31 223 ILE A C 1
ATOM 1749 O O . ILE A 1 223 ? 5.559 22.321 35.055 1.00 79.31 223 ILE A O 1
ATOM 1753 N N . ARG A 1 224 ? 6.164 23.092 33.033 1.00 75.56 224 ARG A N 1
ATOM 1754 C CA . ARG A 1 224 ? 5.462 24.372 33.170 1.00 75.56 224 ARG A CA 1
ATOM 1755 C C . ARG A 1 224 ? 4.054 24.250 32.612 1.00 75.56 224 ARG A C 1
ATOM 1757 O O . ARG A 1 224 ? 3.876 23.943 31.433 1.00 75.56 224 ARG A O 1
ATOM 1764 N N . VAL A 1 225 ? 3.064 24.517 33.452 1.00 74.44 225 VAL A N 1
ATOM 1765 C CA . VAL A 1 225 ? 1.645 24.467 33.093 1.00 74.44 225 VAL A CA 1
ATOM 1766 C C . VAL A 1 225 ? 1.082 25.890 33.049 1.00 74.44 225 VAL A C 1
ATOM 1768 O O . VAL A 1 225 ? 1.377 26.704 33.919 1.00 74.44 225 VAL A O 1
ATOM 1771 N N . GLY A 1 226 ? 0.274 26.203 32.028 1.00 64.69 226 GLY A N 1
ATOM 1772 C CA . GLY A 1 226 ? -0.475 27.469 31.941 1.00 64.69 226 GLY A CA 1
ATOM 1773 C C . GLY A 1 226 ? 0.274 28.670 31.343 1.00 64.69 226 GLY A C 1
ATOM 1774 O O . GLY A 1 226 ? -0.264 29.771 31.347 1.00 64.69 226 GLY A O 1
ATOM 1775 N N . GLY A 1 227 ? 1.491 28.475 30.825 1.00 62.12 227 GLY A N 1
ATOM 1776 C CA . GLY A 1 227 ? 2.259 29.503 30.109 1.00 62.12 227 GLY A CA 1
ATOM 1777 C C . GLY A 1 227 ? 1.910 29.627 28.627 1.00 62.12 227 GLY A C 1
ATOM 1778 O O . GLY A 1 227 ? 1.339 28.709 28.043 1.00 62.12 227 GLY A O 1
ATOM 1779 N N . MET A 1 228 ? 2.307 30.727 27.979 1.00 50.22 228 MET A N 1
ATOM 1780 C CA . MET A 1 228 ? 2.177 30.863 26.523 1.00 50.22 228 MET A CA 1
ATOM 1781 C C . MET A 1 228 ? 3.217 29.953 25.841 1.00 50.22 228 MET A C 1
ATOM 1783 O O . MET A 1 228 ? 4.421 30.224 25.860 1.00 50.22 228 MET A O 1
ATOM 1787 N N . THR A 1 229 ? 2.750 28.823 25.299 1.00 56.75 229 THR A N 1
ATOM 1788 C CA . THR A 1 229 ? 3.551 27.657 24.873 1.00 56.75 229 THR A CA 1
ATOM 1789 C C . THR A 1 229 ? 4.258 27.776 23.509 1.00 56.75 229 THR A C 1
ATOM 1791 O O . THR A 1 229 ? 4.356 26.777 22.794 1.00 56.75 229 THR A O 1
ATOM 1794 N N . PRO A 1 230 ? 4.807 28.952 23.147 1.00 50.81 230 PRO A N 1
ATOM 1795 C CA . PRO A 1 230 ? 6.060 28.961 22.390 1.00 50.81 230 PRO A CA 1
ATOM 1796 C C . PRO A 1 230 ? 7.203 29.743 23.058 1.00 50.81 230 PRO A C 1
ATOM 1798 O O . PRO A 1 230 ? 8.346 29.554 22.659 1.00 50.81 230 PRO A O 1
ATOM 1801 N N . LEU A 1 231 ? 6.947 30.583 24.073 1.00 55.22 231 LEU A N 1
ATOM 1802 C CA . LEU A 1 231 ? 7.990 31.420 24.697 1.00 55.22 231 LEU A CA 1
ATOM 1803 C C . LEU A 1 231 ? 8.369 31.021 26.131 1.00 55.22 231 LEU A C 1
ATOM 1805 O O . LEU A 1 231 ? 9.303 31.593 26.682 1.00 55.22 231 LEU A O 1
ATOM 1809 N N . SER A 1 232 ? 7.692 30.049 26.755 1.00 56.12 232 SER A N 1
ATOM 1810 C CA . SER A 1 232 ? 7.962 29.649 28.153 1.00 56.12 232 SER A CA 1
ATOM 1811 C C . SER A 1 232 ? 7.906 30.813 29.163 1.00 56.12 232 SER A C 1
ATOM 1813 O O . SER A 1 232 ? 8.502 30.727 30.241 1.00 56.12 232 SER A O 1
ATOM 1815 N N . ILE A 1 233 ? 7.187 31.891 28.825 1.00 56.16 233 ILE A N 1
ATOM 1816 C CA . ILE A 1 233 ? 6.949 33.050 29.690 1.00 56.16 233 ILE A CA 1
ATOM 1817 C C . ILE A 1 233 ? 5.633 32.814 30.433 1.00 56.16 233 ILE A C 1
ATOM 1819 O O . ILE A 1 233 ? 4.575 32.669 29.817 1.00 56.16 233 ILE A O 1
ATOM 1823 N N . GLY A 1 234 ? 5.722 32.773 31.763 1.00 65.31 234 GLY A N 1
ATOM 1824 C CA . GLY A 1 234 ? 4.601 32.456 32.645 1.00 65.31 234 GLY A CA 1
ATOM 1825 C C . GLY A 1 234 ? 4.317 30.954 32.732 1.00 65.31 234 GLY A C 1
ATOM 1826 O O . GLY A 1 234 ? 4.638 30.189 31.825 1.00 65.31 234 GLY A O 1
ATOM 1827 N N . GLY A 1 235 ? 3.747 30.529 33.856 1.00 70.06 235 GLY A N 1
ATOM 1828 C CA . GLY A 1 235 ? 3.366 29.142 34.120 1.00 70.06 235 GLY A CA 1
ATOM 1829 C C . GLY A 1 235 ? 3.931 28.615 35.435 1.00 70.06 235 GLY A C 1
ATOM 1830 O O . GLY A 1 235 ? 5.076 28.891 35.795 1.00 70.06 235 GLY A O 1
ATOM 1831 N N . GLU A 1 236 ? 3.111 27.849 36.144 1.00 78.44 236 GLU A N 1
ATOM 1832 C CA . GLU A 1 236 ? 3.488 27.195 37.393 1.00 78.44 236 GLU A CA 1
ATOM 1833 C C . GLU A 1 236 ? 4.330 25.954 37.082 1.00 78.44 236 GLU A C 1
ATOM 1835 O O . GLU A 1 236 ? 4.012 25.185 36.166 1.00 78.44 236 GLU A O 1
ATOM 1840 N N . LYS A 1 237 ? 5.427 25.779 37.821 1.00 79.75 237 LYS A N 1
ATOM 1841 C CA . LYS A 1 237 ? 6.232 24.558 37.780 1.00 79.75 237 LYS A CA 1
ATOM 1842 C C . LYS A 1 237 ? 5.536 23.510 38.634 1.00 79.75 237 LYS A C 1
ATOM 1844 O O . LYS A 1 237 ? 5.371 23.706 39.832 1.00 79.75 237 LYS A O 1
ATOM 1849 N N . VAL A 1 238 ? 5.115 22.421 38.005 1.00 82.88 238 VAL A N 1
ATOM 1850 C CA . VAL A 1 238 ? 4.435 21.314 38.680 1.00 82.88 238 VAL A CA 1
ATOM 1851 C C . VAL A 1 238 ? 5.145 20.016 38.322 1.00 82.88 238 VAL A C 1
ATOM 1853 O O . VAL A 1 238 ? 5.630 19.848 37.200 1.00 82.88 238 VAL A O 1
ATOM 1856 N N . GLU A 1 239 ? 5.178 19.081 39.267 1.00 85.31 239 GLU A N 1
ATOM 1857 C CA . GLU A 1 239 ? 5.682 17.732 39.033 1.00 85.31 239 GLU A CA 1
ATOM 1858 C C . GLU A 1 239 ? 4.920 17.063 37.873 1.00 85.31 239 GLU A C 1
ATOM 1860 O O . GLU A 1 239 ? 3.681 16.993 37.861 1.00 85.31 239 GLU A O 1
ATOM 1865 N N . ALA A 1 240 ? 5.662 16.575 36.876 1.00 84.62 240 ALA A N 1
ATOM 1866 C CA . ALA A 1 240 ? 5.084 16.108 35.621 1.00 84.62 240 ALA A CA 1
ATOM 1867 C C . ALA A 1 240 ? 4.180 14.885 35.789 1.00 84.62 240 ALA A C 1
ATOM 1869 O O . ALA A 1 240 ? 3.079 14.858 35.236 1.00 84.62 240 ALA A O 1
ATOM 1870 N N . LEU A 1 241 ? 4.609 13.886 36.562 1.00 87.56 241 LEU A N 1
ATOM 1871 C CA . LEU A 1 241 ? 3.900 12.610 36.675 1.00 87.56 241 LEU A CA 1
ATOM 1872 C C . LEU A 1 241 ? 2.523 12.743 37.343 1.00 87.56 241 LEU A C 1
ATOM 1874 O O . LEU A 1 241 ? 1.536 12.313 36.733 1.00 87.56 241 LEU A O 1
ATOM 1878 N N . PRO A 1 242 ? 2.380 13.373 38.529 1.00 91.56 242 PRO A N 1
ATOM 1879 C CA . PRO A 1 242 ? 1.066 13.565 39.133 1.00 91.56 242 PRO A CA 1
ATOM 1880 C C . PRO A 1 242 ? 0.151 14.441 38.279 1.00 91.56 242 PRO A C 1
ATOM 1882 O O . PRO A 1 242 ? -1.053 14.185 38.207 1.00 91.56 242 PRO A O 1
ATOM 1885 N N . TYR A 1 243 ? 0.695 15.471 37.622 1.00 90.25 243 TYR A N 1
ATOM 1886 C CA . TYR A 1 243 ? -0.089 16.336 36.744 1.00 90.25 243 TYR A CA 1
ATOM 1887 C C . TYR A 1 243 ? -0.639 15.568 35.535 1.00 90.25 243 TY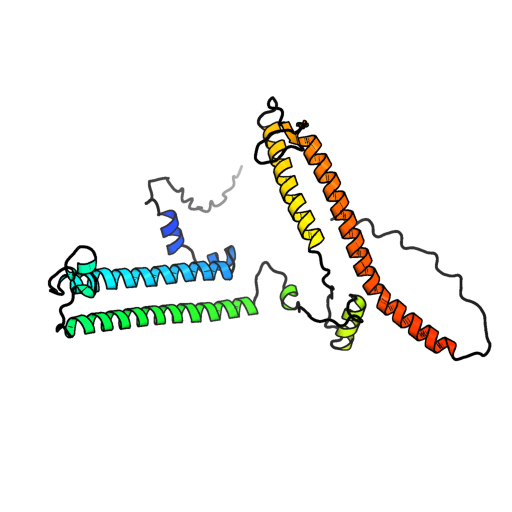R A C 1
ATOM 1889 O O . TYR A 1 243 ? -1.852 15.556 35.316 1.00 90.25 243 TYR A O 1
ATOM 1897 N N . LEU A 1 244 ? 0.233 14.885 34.786 1.00 91.06 244 LEU A N 1
ATOM 1898 C CA . LEU A 1 244 ? -0.145 14.107 33.606 1.00 91.06 244 LEU A CA 1
ATOM 1899 C C . LEU A 1 244 ? -1.095 12.962 33.977 1.00 91.06 244 LEU A C 1
ATOM 1901 O O . LEU A 1 244 ? -2.073 12.732 33.269 1.00 91.06 244 LEU A O 1
ATOM 1905 N N . GLY A 1 245 ? -0.879 12.306 35.122 1.00 93.12 245 GLY A N 1
ATOM 1906 C CA . GLY A 1 245 ? -1.779 11.276 35.643 1.00 93.12 245 GLY A CA 1
ATOM 1907 C C . GLY A 1 245 ? -3.181 11.810 35.964 1.00 93.12 245 GLY A C 1
ATOM 1908 O O . GLY A 1 245 ? -4.184 11.191 35.595 1.00 93.12 245 GLY A O 1
ATOM 1909 N N . ARG A 1 246 ? -3.287 12.992 36.593 1.00 94.75 246 ARG A N 1
ATOM 1910 C CA . ARG A 1 246 ? -4.584 13.655 36.830 1.00 94.75 246 ARG A CA 1
ATOM 1911 C C . ARG A 1 246 ? -5.279 14.018 35.523 1.00 94.75 246 ARG A C 1
ATOM 1913 O O . ARG A 1 246 ? -6.486 13.809 35.405 1.00 94.75 246 ARG A O 1
ATOM 1920 N N . GLU A 1 247 ? -4.539 14.546 34.556 1.00 93.00 247 GLU A N 1
ATOM 1921 C CA . GLU A 1 247 ? -5.101 14.940 33.265 1.00 93.00 247 GLU A CA 1
ATOM 1922 C C . GLU A 1 247 ? -5.571 13.721 32.459 1.00 93.00 247 GLU A C 1
ATOM 1924 O O . GLU A 1 247 ? -6.668 13.733 31.900 1.00 93.00 247 GLU A O 1
ATOM 1929 N N . LEU A 1 248 ? -4.827 12.613 32.515 1.00 94.88 248 LEU A N 1
ATOM 1930 C CA . LEU A 1 248 ? -5.218 11.348 31.899 1.00 94.88 248 LEU A CA 1
ATOM 1931 C C . LEU A 1 248 ? -6.495 10.790 32.535 1.00 94.88 248 LEU A C 1
ATOM 1933 O O . LEU A 1 248 ? -7.400 10.358 31.823 1.00 94.88 248 LEU A O 1
ATOM 1937 N N . LYS A 1 249 ? -6.620 10.864 33.867 1.00 96.38 249 LYS A N 1
ATOM 1938 C CA . LYS A 1 249 ? -7.842 10.462 34.581 1.00 96.38 249 LYS A CA 1
ATOM 1939 C C . LYS A 1 249 ? -9.046 11.320 34.183 1.00 96.38 249 LYS A C 1
ATOM 1941 O O . LYS A 1 249 ? -10.125 10.779 33.942 1.00 96.38 249 LYS A O 1
ATOM 1946 N N . LYS A 1 250 ? -8.873 12.643 34.077 1.00 95.81 250 LYS A N 1
ATOM 1947 C CA . LYS A 1 250 ? -9.931 13.552 33.601 1.00 95.81 250 LYS A CA 1
ATOM 1948 C C . LYS A 1 250 ? -10.358 13.214 32.175 1.00 95.81 250 LYS A C 1
ATOM 1950 O O . LYS A 1 250 ? -11.557 13.197 31.898 1.00 95.81 250 LYS A O 1
ATOM 1955 N N . LEU A 1 251 ? -9.400 12.952 31.285 1.00 94.62 251 LEU A N 1
ATOM 1956 C CA . LEU A 1 251 ? -9.670 12.637 29.886 1.00 94.62 251 LEU A CA 1
ATOM 1957 C C . LEU A 1 251 ? -10.352 11.274 29.726 1.00 94.62 251 LEU A C 1
ATOM 1959 O O . LEU A 1 251 ? -11.354 11.194 29.023 1.00 94.62 251 LEU A O 1
ATOM 1963 N N . ASN A 1 252 ? -9.911 10.245 30.456 1.00 96.19 252 ASN A N 1
ATOM 1964 C CA . ASN A 1 252 ? -10.609 8.955 30.520 1.00 96.19 252 ASN A CA 1
ATOM 1965 C C . ASN A 1 252 ? -12.065 9.141 30.977 1.00 96.19 252 ASN A C 1
ATOM 1967 O O . ASN A 1 252 ? -12.979 8.670 30.314 1.00 96.19 252 ASN A O 1
ATOM 1971 N N . GLY A 1 253 ? -12.307 9.945 32.018 1.00 96.75 253 GLY A N 1
ATOM 1972 C CA . GLY A 1 253 ? -13.671 10.246 32.460 1.00 96.75 253 GLY A CA 1
ATOM 1973 C C . GLY A 1 253 ? -14.509 11.047 31.449 1.00 96.75 253 GLY A C 1
ATOM 1974 O O . GLY A 1 253 ? -15.738 10.998 31.490 1.00 96.75 253 GLY A O 1
ATOM 1975 N N . LYS A 1 254 ? -13.897 11.821 30.541 1.00 95.31 254 LYS A N 1
ATOM 1976 C CA . LYS A 1 254 ? -14.611 12.440 29.405 1.00 95.31 254 LYS A CA 1
ATOM 1977 C C . LYS A 1 254 ? -14.953 11.391 28.343 1.00 95.31 254 LYS A C 1
ATOM 1979 O O . LYS A 1 254 ? -16.099 11.346 27.911 1.00 95.31 254 LYS A O 1
ATOM 1984 N N . ILE A 1 255 ? -13.994 10.533 27.998 1.00 95.38 255 ILE A N 1
ATOM 1985 C CA . ILE A 1 255 ? -14.155 9.424 27.049 1.00 95.38 255 ILE A CA 1
ATOM 1986 C C . ILE A 1 255 ? -15.273 8.480 27.499 1.00 95.38 255 ILE A C 1
ATOM 1988 O O . ILE A 1 255 ? -16.140 8.145 26.700 1.00 95.38 255 ILE A O 1
ATOM 1992 N N . ASP A 1 256 ? -15.309 8.101 28.776 1.00 95.50 256 ASP A N 1
ATOM 1993 C CA . ASP A 1 256 ? -16.329 7.190 29.304 1.00 95.50 256 ASP A CA 1
ATOM 1994 C C . ASP A 1 256 ? -17.728 7.815 29.271 1.00 95.50 256 ASP A C 1
ATOM 1996 O O . ASP A 1 256 ? -18.702 7.148 28.919 1.00 95.50 256 ASP A O 1
ATOM 2000 N N . ARG A 1 257 ? -17.836 9.119 29.561 1.00 95.19 257 ARG A N 1
ATOM 2001 C CA . ARG A 1 257 ? -19.100 9.861 29.429 1.00 95.19 257 ARG A CA 1
ATOM 2002 C C . ARG A 1 257 ? -19.576 9.925 27.982 1.00 95.19 257 ARG A C 1
ATOM 2004 O O . ARG A 1 257 ? -20.767 9.738 27.741 1.00 95.19 257 ARG A O 1
ATOM 2011 N N . GLU A 1 258 ? -18.666 10.170 27.044 1.00 93.62 258 GLU A N 1
ATOM 2012 C CA . GLU A 1 258 ? -18.986 10.216 25.616 1.00 93.62 258 GLU A CA 1
ATOM 2013 C C . GLU A 1 258 ? -19.408 8.838 25.098 1.00 93.62 258 GLU A C 1
ATOM 2015 O O . GLU A 1 258 ? -20.447 8.711 24.456 1.00 93.62 258 GLU A O 1
ATOM 2020 N N . ARG A 1 259 ? -18.674 7.781 25.466 1.00 92.75 259 ARG A N 1
ATOM 2021 C CA . ARG A 1 259 ? -19.047 6.392 25.168 1.00 92.75 259 ARG A CA 1
ATOM 2022 C C . ARG A 1 259 ? -20.437 6.069 25.701 1.00 92.75 259 ARG A C 1
ATOM 2024 O O . ARG A 1 259 ? -21.272 5.576 24.955 1.00 92.75 259 ARG A O 1
ATOM 2031 N N . ALA A 1 260 ? -20.720 6.392 26.962 1.00 93.06 260 ALA A N 1
ATOM 2032 C CA . ALA A 1 260 ? -22.036 6.170 27.557 1.00 93.06 260 ALA A CA 1
ATOM 2033 C C . ALA A 1 260 ? -23.148 7.002 26.891 1.00 93.06 260 ALA A C 1
ATOM 2035 O O . ALA A 1 260 ? -24.310 6.602 26.907 1.00 93.06 260 ALA A O 1
ATOM 2036 N N . ALA A 1 261 ? -22.838 8.174 26.332 1.00 91.38 261 ALA A N 1
ATOM 2037 C CA . ALA A 1 261 ? -23.791 8.946 25.538 1.00 91.38 261 ALA A CA 1
ATOM 2038 C C . ALA A 1 261 ? -24.083 8.261 24.194 1.00 91.38 261 ALA A C 1
ATOM 2040 O O . ALA A 1 261 ? -25.250 8.072 23.868 1.00 91.38 261 ALA A O 1
ATOM 2041 N N . LEU A 1 262 ? -23.050 7.813 23.473 1.00 89.62 262 LEU A N 1
ATOM 2042 C CA . LEU A 1 262 ? -23.201 7.082 22.211 1.00 89.62 262 LEU A CA 1
ATOM 2043 C C . LEU A 1 262 ? -23.980 5.774 22.388 1.00 89.62 262 LEU A C 1
ATOM 2045 O O . LEU A 1 262 ? -24.881 5.503 21.601 1.00 89.62 262 LEU A O 1
ATOM 2049 N N . TRP A 1 263 ? -23.701 5.011 23.449 1.00 86.62 263 TRP A N 1
ATOM 2050 C CA . TRP A 1 263 ? -24.450 3.791 23.768 1.00 86.62 263 TRP A CA 1
ATOM 2051 C C . TRP A 1 263 ? -25.932 4.065 24.022 1.00 86.62 263 TRP A C 1
ATOM 2053 O O . TRP A 1 263 ? -26.778 3.345 23.504 1.00 86.62 263 TRP A O 1
ATOM 2063 N N . ARG A 1 264 ? -26.261 5.140 24.749 1.00 87.00 264 ARG A N 1
ATOM 2064 C CA . ARG A 1 264 ? -27.659 5.549 24.961 1.00 87.00 264 ARG A CA 1
ATOM 2065 C C . ARG A 1 264 ? -28.343 5.956 23.658 1.00 87.00 264 ARG A C 1
ATOM 2067 O O . ARG A 1 264 ? -29.509 5.629 23.460 1.00 87.00 264 ARG A O 1
ATOM 2074 N N . THR A 1 265 ? -27.634 6.649 22.769 1.00 85.00 265 THR A N 1
ATOM 2075 C CA . THR A 1 265 ? -28.154 6.987 21.439 1.00 85.00 265 THR A CA 1
ATOM 2076 C C . THR A 1 265 ? -28.413 5.724 20.617 1.00 85.00 265 THR A C 1
ATOM 2078 O O . THR A 1 265 ? -29.500 5.576 20.066 1.00 85.00 265 THR A O 1
ATOM 2081 N N . ALA A 1 266 ? -27.472 4.780 20.598 1.00 81.50 266 ALA A N 1
ATOM 2082 C CA . ALA A 1 266 ? -27.624 3.506 19.898 1.00 81.50 266 ALA A CA 1
ATOM 2083 C C . ALA A 1 266 ? -28.813 2.687 20.432 1.00 81.50 266 ALA A C 1
ATOM 2085 O O . ALA A 1 266 ? -29.633 2.199 19.658 1.00 81.50 266 ALA A O 1
ATOM 2086 N N . GLU A 1 267 ? -28.958 2.602 21.756 1.00 80.06 267 GLU A N 1
ATOM 2087 C CA . GLU A 1 267 ? -30.079 1.916 22.408 1.00 80.06 26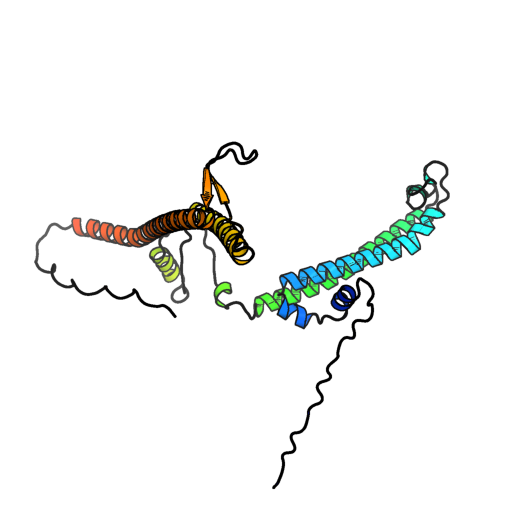7 GLU A CA 1
ATOM 2088 C C . GLU A 1 267 ? -31.419 2.615 22.142 1.00 80.06 267 GLU A C 1
ATOM 2090 O O . GLU A 1 267 ? -32.449 1.967 21.971 1.00 80.06 267 GLU A O 1
ATOM 2095 N N . SER A 1 268 ? -31.437 3.947 22.037 1.00 78.50 268 SER A N 1
ATOM 2096 C CA . SER A 1 268 ? -32.667 4.650 21.665 1.00 78.50 268 SER A CA 1
ATOM 2097 C C . SER A 1 268 ? -33.167 4.230 20.276 1.00 78.50 268 SER A C 1
ATOM 2099 O O . SER A 1 268 ? -34.365 4.014 20.102 1.00 78.50 268 SER A O 1
ATOM 2101 N N . TRP A 1 269 ? -32.254 3.997 19.328 1.00 73.81 269 TRP A N 1
ATOM 2102 C CA . TRP A 1 269 ? -32.594 3.565 17.971 1.00 73.81 269 TRP A CA 1
ATOM 2103 C C . TRP A 1 269 ? -33.062 2.111 17.891 1.00 73.81 269 TRP A C 1
ATOM 2105 O O . TRP A 1 269 ? -33.849 1.786 17.004 1.00 73.81 269 TRP A O 1
ATOM 2115 N N . SER A 1 270 ? -32.623 1.227 18.793 1.00 70.19 270 SER A N 1
ATOM 2116 C CA . SER A 1 270 ? -33.142 -0.149 18.850 1.00 70.19 270 SER A CA 1
ATOM 2117 C C . SER A 1 270 ? -34.545 -0.215 19.463 1.00 70.19 270 SER A C 1
ATOM 2119 O O . SER A 1 270 ? -35.372 -1.029 19.048 1.00 70.19 270 SER A O 1
ATOM 2121 N N . LEU A 1 271 ? -34.858 0.679 20.406 1.00 65.19 271 LEU A N 1
ATOM 2122 C CA . LEU A 1 271 ? -36.161 0.738 21.074 1.00 65.19 271 LEU A CA 1
ATOM 2123 C C . LEU A 1 271 ? -37.243 1.463 20.259 1.00 65.19 271 LEU A C 1
ATOM 2125 O O . LEU A 1 271 ? -38.431 1.196 20.450 1.00 65.19 271 LEU A O 1
ATOM 2129 N N . ASP A 1 272 ? -36.876 2.371 19.358 1.00 67.12 272 ASP A N 1
ATOM 2130 C CA . ASP A 1 272 ? -37.834 3.150 18.566 1.00 67.12 272 ASP A CA 1
ATOM 2131 C C . ASP A 1 272 ? -38.734 2.304 17.637 1.00 67.12 272 ASP A C 1
ATOM 2133 O O . ASP A 1 272 ? -39.946 2.536 17.634 1.00 67.12 272 ASP A O 1
ATOM 2137 N N . PRO A 1 273 ? -38.239 1.268 16.930 1.00 64.25 273 PRO A N 1
ATOM 2138 C CA . PRO A 1 273 ? -39.082 0.330 16.184 1.00 64.25 273 PRO A CA 1
ATOM 2139 C C . PRO A 1 273 ? -40.089 -0.416 17.073 1.00 64.25 273 PRO A C 1
ATOM 2141 O O . PRO A 1 273 ? -41.255 -0.581 16.702 1.00 64.25 273 PRO A O 1
ATOM 2144 N N . LEU A 1 274 ? -39.671 -0.834 18.275 1.00 61.59 274 LEU A N 1
ATOM 2145 C CA . LEU A 1 274 ? -40.553 -1.484 19.249 1.00 61.59 274 LEU A CA 1
ATOM 2146 C C . LEU A 1 274 ? -41.647 -0.521 19.713 1.00 61.59 274 LEU A C 1
ATOM 2148 O O . LEU A 1 274 ? -42.828 -0.872 19.672 1.00 61.59 274 LEU A O 1
ATOM 2152 N N . ARG A 1 275 ? -41.278 0.714 20.064 1.00 65.88 275 ARG A N 1
ATOM 2153 C CA . ARG A 1 275 ? -42.220 1.774 20.450 1.00 65.88 275 ARG A CA 1
ATOM 2154 C C . ARG A 1 275 ? -43.182 2.126 19.319 1.00 65.88 275 ARG A C 1
ATOM 2156 O O . ARG A 1 275 ? -44.372 2.286 19.570 1.00 65.88 275 ARG A O 1
ATOM 2163 N N . ALA A 1 276 ? -42.703 2.209 18.079 1.00 63.31 276 ALA A N 1
ATOM 2164 C CA . ALA A 1 276 ? -43.541 2.447 16.907 1.00 63.31 276 ALA A CA 1
ATOM 2165 C C . ALA A 1 276 ? -44.550 1.305 16.700 1.00 63.31 276 ALA A C 1
ATOM 2167 O O . ALA A 1 276 ? -45.733 1.560 16.475 1.00 63.31 276 ALA A O 1
ATOM 2168 N N . SER A 1 277 ? -44.119 0.049 16.861 1.00 64.88 277 SER A N 1
ATOM 2169 C CA . SER A 1 277 ? -45.009 -1.115 16.777 1.00 64.88 277 SER A CA 1
ATOM 2170 C C . SER A 1 277 ? -46.053 -1.154 17.903 1.00 64.88 277 SER A C 1
ATOM 2172 O O . SER A 1 277 ? -47.204 -1.512 17.657 1.00 64.88 277 SER A O 1
ATOM 2174 N N . GLN A 1 278 ? -45.684 -0.746 19.122 1.00 69.50 278 GLN A N 1
ATOM 2175 C CA . GLN A 1 278 ? -46.593 -0.650 20.266 1.00 69.50 278 GLN A CA 1
ATOM 2176 C C . GLN A 1 278 ? -47.633 0.449 20.048 1.00 69.50 278 GLN A C 1
ATOM 2178 O O . GLN A 1 278 ? -48.824 0.168 20.137 1.00 69.50 278 GLN A O 1
ATOM 2183 N N . ARG A 1 279 ? -47.209 1.645 19.620 1.00 72.88 279 ARG A N 1
ATOM 2184 C CA . ARG A 1 279 ? -48.121 2.740 19.248 1.00 72.88 279 ARG A CA 1
ATOM 2185 C C . ARG A 1 279 ? -49.079 2.338 18.128 1.00 72.88 279 ARG A C 1
ATOM 2187 O O . ARG A 1 279 ? -50.257 2.669 18.182 1.00 72.88 279 ARG A O 1
ATOM 2194 N N . ALA A 1 280 ? -48.607 1.589 17.130 1.00 68.06 280 ALA A N 1
ATOM 2195 C CA . ALA A 1 280 ? -49.462 1.079 16.058 1.00 68.06 280 ALA A CA 1
ATOM 2196 C C . ALA A 1 280 ? -50.490 0.044 16.559 1.00 68.06 280 ALA A C 1
ATOM 2198 O O . ALA A 1 280 ? -51.618 0.013 16.064 1.00 68.06 280 ALA A O 1
ATOM 2199 N N . LYS A 1 281 ? -50.134 -0.792 17.543 1.00 71.94 281 LYS A N 1
ATOM 2200 C CA . LYS A 1 281 ? -51.063 -1.733 18.192 1.00 71.94 281 LYS A CA 1
ATOM 2201 C C . LYS A 1 281 ? -52.079 -1.015 19.079 1.00 71.94 281 LYS A C 1
ATOM 2203 O O . LYS A 1 281 ? -53.257 -1.342 19.005 1.00 71.94 281 LYS A O 1
ATOM 2208 N N . GLU A 1 282 ? -51.653 -0.020 19.850 1.00 76.69 282 GLU A N 1
ATOM 2209 C CA . GLU A 1 282 ? -52.532 0.823 20.672 1.00 76.69 282 GLU A CA 1
ATOM 2210 C C . GLU A 1 282 ? -53.516 1.618 19.805 1.00 76.69 282 GLU A C 1
ATOM 2212 O O . GLU A 1 282 ? -54.712 1.630 20.084 1.00 76.69 282 GLU A O 1
ATOM 2217 N N . ALA A 1 283 ? -53.054 2.185 18.685 1.00 69.94 283 ALA A N 1
ATOM 2218 C CA . ALA A 1 283 ? -53.914 2.870 17.721 1.00 69.94 283 ALA A CA 1
ATOM 2219 C C . ALA A 1 283 ? -54.949 1.933 17.069 1.00 69.94 283 ALA A C 1
ATOM 2221 O O . ALA A 1 283 ? -56.063 2.358 16.773 1.00 69.94 283 ALA A O 1
ATOM 2222 N N . ARG A 1 284 ? -54.614 0.649 16.870 1.00 67.12 284 ARG A N 1
ATOM 2223 C CA . ARG A 1 284 ? -55.564 -0.371 16.383 1.00 67.12 284 ARG A CA 1
ATOM 2224 C C . ARG A 1 284 ? -56.502 -0.886 17.480 1.00 67.12 284 ARG A C 1
ATOM 2226 O O . ARG A 1 284 ? -57.644 -1.214 17.178 1.00 67.12 284 ARG A O 1
ATOM 2233 N N . GLY A 1 285 ? -56.049 -0.937 18.732 1.00 55.41 285 GLY A N 1
ATOM 2234 C CA . GLY A 1 285 ? -56.855 -1.327 19.894 1.00 55.41 285 GLY A CA 1
ATOM 2235 C C . GLY A 1 285 ? -57.816 -0.236 20.384 1.00 55.41 285 GLY A C 1
ATOM 2236 O O . GLY A 1 285 ? -58.844 -0.550 20.972 1.00 55.41 285 GLY A O 1
ATOM 2237 N N . GLY A 1 286 ? -57.536 1.040 20.095 1.00 52.06 286 GLY A N 1
ATOM 2238 C CA . GLY A 1 286 ? -58.353 2.190 20.507 1.00 52.06 286 GLY A CA 1
ATOM 2239 C C . GLY A 1 286 ? -59.649 2.419 19.713 1.00 52.06 286 GLY A C 1
ATOM 2240 O O . GLY A 1 286 ? -60.388 3.346 20.027 1.00 52.06 286 GLY A O 1
ATOM 2241 N N . SER A 1 287 ? -59.950 1.593 18.704 1.00 43.50 287 SER A N 1
ATOM 2242 C CA . SER A 1 287 ? -61.165 1.689 17.868 1.00 43.50 287 SER A CA 1
ATOM 2243 C C . SER A 1 287 ? -62.314 0.766 18.320 1.00 43.50 287 SER A C 1
ATOM 2245 O O . SER A 1 287 ? -63.319 0.651 17.618 1.00 43.50 287 SER A O 1
ATOM 2247 N N . GLY A 1 288 ? -62.196 0.097 19.468 1.00 39.22 288 GLY A N 1
ATOM 2248 C CA . GLY A 1 288 ? -63.228 -0.798 19.996 1.00 39.22 288 GLY A CA 1
ATOM 2249 C C . GLY A 1 288 ? -63.598 -0.456 21.433 1.00 39.22 288 GLY A C 1
ATOM 2250 O O . GLY A 1 288 ? -63.048 -1.030 22.365 1.00 39.22 288 GLY A O 1
ATOM 2251 N N . SER A 1 289 ? -64.554 0.456 21.622 1.00 37.59 289 SER A N 1
ATOM 2252 C CA . SER A 1 289 ? -65.332 0.488 22.864 1.00 37.59 289 SER A CA 1
ATOM 2253 C C . SER A 1 289 ? -66.266 -0.723 22.867 1.00 37.59 289 SER A C 1
ATOM 2255 O O . SER A 1 289 ? -67.126 -0.829 21.993 1.00 37.59 289 SER A O 1
ATOM 2257 N N . GLY A 1 290 ? -66.089 -1.640 23.821 1.00 34.88 290 GLY A N 1
ATOM 2258 C CA . GLY A 1 290 ? -67.015 -2.755 24.013 1.00 34.88 290 GLY A CA 1
ATOM 2259 C C . GLY A 1 290 ? -66.479 -3.898 24.872 1.00 34.88 290 GLY A C 1
ATOM 2260 O O . GLY A 1 290 ? -66.068 -4.914 24.336 1.00 34.88 290 GLY A O 1
ATOM 2261 N N . SER A 1 291 ? -66.550 -3.716 26.195 1.00 33.66 291 SER A N 1
ATOM 2262 C CA . SER A 1 291 ? -66.679 -4.746 27.247 1.00 33.66 291 SER A CA 1
ATOM 2263 C C . SER A 1 291 ? -65.704 -5.938 27.296 1.00 33.66 291 SER A C 1
ATOM 2265 O O . SER A 1 291 ? -65.768 -6.843 26.471 1.00 33.66 291 SER A O 1
ATOM 2267 N N . GLY A 1 292 ? -64.985 -6.052 28.421 1.00 32.66 292 GLY A N 1
ATOM 2268 C CA . GLY A 1 292 ? -64.706 -7.355 29.030 1.00 32.66 292 GLY A CA 1
ATOM 2269 C C . GLY A 1 292 ? -63.279 -7.588 29.525 1.00 32.66 292 GLY A C 1
ATOM 2270 O O . GLY A 1 292 ? -62.402 -7.856 28.720 1.00 32.66 292 GLY A O 1
ATOM 2271 N N . VAL A 1 293 ? -63.159 -7.652 30.861 1.00 35.66 293 VAL A N 1
ATOM 2272 C CA . VAL A 1 293 ? -62.227 -8.505 31.639 1.00 35.66 293 VAL A CA 1
ATOM 2273 C C . VAL A 1 293 ? -60.747 -8.065 31.576 1.00 35.66 293 VAL A C 1
ATOM 2275 O O . VAL A 1 293 ? -60.145 -7.997 30.519 1.00 35.66 293 VAL A O 1
ATOM 2278 N N . GLY A 1 294 ? -60.105 -7.611 32.657 1.00 38.69 294 GLY A N 1
ATOM 2279 C CA . GLY A 1 294 ? -59.881 -8.346 33.905 1.00 38.69 294 GLY A CA 1
ATOM 2280 C C . GLY A 1 294 ? -58.598 -9.185 33.775 1.00 38.69 294 GLY A C 1
ATOM 2281 O O . GLY A 1 294 ? -58.538 -10.052 32.917 1.00 38.69 294 GLY A O 1
ATOM 2282 N N . ASP A 1 295 ? -57.604 -8.909 34.624 1.00 35.62 295 ASP A N 1
ATOM 2283 C CA . ASP A 1 295 ? -56.381 -9.699 34.866 1.00 35.62 295 ASP A CA 1
ATOM 2284 C C . ASP A 1 295 ? -55.327 -9.829 33.747 1.00 35.62 295 ASP A C 1
ATOM 2286 O O . ASP A 1 295 ? -55.432 -10.687 32.881 1.00 35.62 295 ASP A O 1
ATOM 2290 N N . LEU A 1 296 ? -54.227 -9.058 33.850 1.00 36.31 296 LEU A N 1
ATOM 2291 C CA . LEU A 1 296 ? -52.846 -9.597 33.916 1.00 36.31 296 LEU A CA 1
ATOM 2292 C C . LEU A 1 296 ? -51.785 -8.484 34.109 1.00 36.31 296 LEU A C 1
ATOM 2294 O O . LEU A 1 296 ? -50.849 -8.318 33.330 1.00 36.31 296 LEU A O 1
ATOM 2298 N N . LEU A 1 297 ? -51.888 -7.712 35.191 1.00 37.91 297 LEU A N 1
ATOM 2299 C CA . LEU A 1 297 ? -50.728 -7.012 35.753 1.00 37.91 297 LEU A CA 1
ATOM 2300 C C . LEU A 1 297 ? -50.410 -7.664 37.091 1.00 37.91 297 LEU A C 1
ATOM 2302 O O . LEU A 1 297 ? -50.960 -7.244 38.098 1.00 37.91 297 LEU A O 1
ATOM 2306 N N . LEU A 1 298 ? -49.576 -8.712 37.062 1.00 41.19 298 LEU A N 1
ATOM 2307 C CA . LEU A 1 298 ? -48.690 -9.188 38.141 1.00 41.19 298 LEU A CA 1
ATOM 2308 C C . LEU A 1 298 ? -48.141 -10.582 37.782 1.00 41.19 298 LEU A C 1
ATOM 2310 O O . LEU A 1 298 ? -48.582 -11.600 38.301 1.00 41.19 298 LEU A O 1
ATOM 2314 N N . SER A 1 299 ? -47.142 -10.643 36.902 1.00 31.86 299 SER A N 1
ATOM 2315 C CA . SER A 1 299 ? -46.180 -11.751 36.904 1.00 31.86 299 SER A CA 1
ATOM 2316 C C . SER A 1 299 ? -44.901 -11.309 36.199 1.00 31.86 299 SER A C 1
ATOM 2318 O O . SER A 1 299 ? -44.949 -10.885 35.049 1.00 31.86 299 SER A O 1
ATOM 2320 N N . GLY A 1 300 ? -43.765 -11.361 36.901 1.00 31.97 300 GLY A N 1
ATOM 2321 C CA . GLY A 1 300 ? -42.450 -11.209 36.271 1.00 31.97 300 GLY A CA 1
ATOM 2322 C C . GLY A 1 300 ? -41.561 -10.050 36.728 1.00 31.97 300 GLY A C 1
ATOM 2323 O O . GLY A 1 300 ? -40.722 -9.602 35.956 1.00 31.97 300 GLY A O 1
ATOM 2324 N N . LYS A 1 301 ? -41.644 -9.592 37.986 1.00 38.28 301 LYS A N 1
ATOM 2325 C CA . LYS A 1 301 ? -40.429 -9.092 38.659 1.00 38.28 301 LYS A CA 1
ATOM 2326 C C . LYS A 1 301 ? -39.543 -10.311 38.935 1.00 38.28 301 LYS A C 1
ATOM 2328 O O . LYS A 1 301 ? -39.774 -11.030 39.901 1.00 38.28 301 LYS A O 1
ATOM 2333 N N . GLY A 1 302 ? -38.564 -10.569 38.070 1.00 29.97 302 GLY A N 1
ATOM 2334 C CA . GLY A 1 302 ? -37.614 -11.660 38.266 1.00 29.97 302 GLY A CA 1
ATOM 2335 C C . GLY A 1 302 ? -36.511 -11.714 37.212 1.00 29.97 302 GLY A C 1
ATOM 2336 O O . GLY A 1 302 ? -36.756 -12.167 36.104 1.00 29.97 302 GLY A O 1
A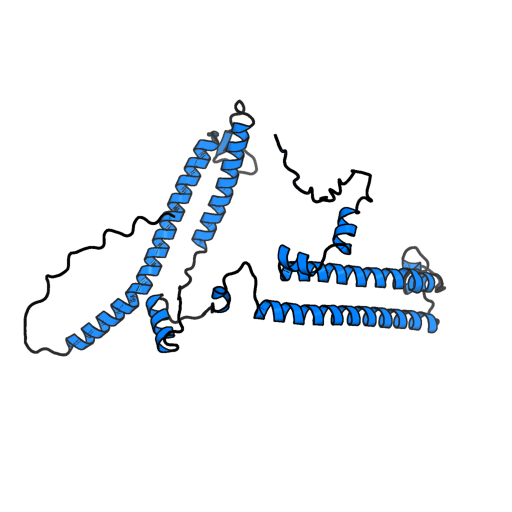TOM 2337 N N . LYS A 1 303 ? -35.296 -11.346 37.643 1.00 33.69 303 LYS A N 1
ATOM 2338 C CA . LYS A 1 303 ? -33.977 -11.685 37.072 1.00 33.69 303 LYS A CA 1
ATOM 2339 C C . LYS A 1 303 ? -33.570 -11.039 35.741 1.00 33.69 303 LYS A C 1
ATOM 2341 O O . LYS A 1 303 ? -33.812 -11.587 34.677 1.00 33.69 303 LYS A O 1
ATOM 2346 N N . MET A 1 304 ? -32.771 -9.973 35.845 1.00 31.25 304 MET A N 1
ATOM 2347 C CA . MET A 1 304 ? -31.563 -9.828 35.015 1.00 31.25 304 MET A CA 1
ATOM 2348 C C . MET A 1 304 ? -30.523 -8.921 35.701 1.00 31.25 304 MET A C 1
ATOM 2350 O O . MET A 1 304 ? -30.044 -7.933 35.161 1.00 31.25 304 MET A O 1
ATOM 2354 N N . SER A 1 305 ? -30.197 -9.256 36.951 1.00 34.84 305 SER A N 1
ATOM 2355 C CA . SER A 1 305 ? -28.830 -9.124 37.454 1.00 34.84 305 SER A CA 1
ATOM 2356 C C . SER A 1 305 ? -28.130 -10.423 37.065 1.00 34.84 305 SER A C 1
ATOM 2358 O O . SER A 1 305 ? -28.650 -11.469 37.442 1.00 34.84 305 SER A O 1
ATOM 2360 N N . ASP A 1 306 ? -27.072 -10.334 36.257 1.00 31.83 306 ASP A N 1
ATOM 2361 C CA . ASP A 1 306 ? -26.052 -11.365 35.956 1.00 31.83 306 ASP A CA 1
ATOM 2362 C C . ASP A 1 306 ? -25.722 -11.411 34.457 1.00 31.83 306 ASP A C 1
ATOM 2364 O O . ASP A 1 306 ? -26.032 -12.395 33.807 1.00 31.83 306 ASP A O 1
ATOM 2368 N N . ILE A 1 307 ? -25.075 -10.372 33.907 1.00 34.66 307 ILE A N 1
ATOM 2369 C CA . ILE A 1 307 ? -23.960 -10.525 32.944 1.00 34.66 307 ILE A CA 1
ATOM 2370 C C . ILE A 1 307 ? -23.005 -9.341 33.170 1.00 34.66 307 ILE A C 1
ATOM 2372 O O . ILE A 1 307 ? -22.883 -8.416 32.375 1.00 34.66 307 ILE A O 1
ATOM 2376 N N . ALA A 1 308 ? -22.357 -9.357 34.330 1.00 33.94 308 ALA A N 1
ATOM 2377 C CA . ALA A 1 308 ? -21.174 -8.562 34.629 1.00 33.94 308 ALA A CA 1
ATOM 2378 C C . ALA A 1 308 ? -20.114 -9.508 35.202 1.00 33.94 308 ALA A C 1
ATOM 2380 O O . ALA A 1 308 ? -19.785 -9.443 36.378 1.00 33.94 308 ALA A O 1
ATOM 2381 N N . ASN A 1 309 ? -19.647 -10.458 34.388 1.00 32.47 309 ASN A N 1
ATOM 2382 C CA . ASN A 1 309 ? -18.337 -11.088 34.552 1.00 32.47 309 ASN A CA 1
ATOM 2383 C C . ASN A 1 309 ? -18.048 -11.995 33.354 1.00 32.47 309 ASN A C 1
ATOM 2385 O O . ASN A 1 309 ? -18.756 -12.968 33.117 1.00 32.47 309 ASN A O 1
ATOM 2389 N N . GLY A 1 310 ? -17.003 -11.669 32.604 1.00 26.03 310 GLY A N 1
ATOM 2390 C CA . GLY A 1 310 ? -16.593 -12.422 31.423 1.00 26.03 310 GLY A CA 1
ATOM 2391 C C . GLY A 1 310 ? -15.241 -11.954 30.919 1.00 26.03 310 GLY A C 1
ATOM 2392 O O . GLY A 1 310 ? -15.093 -11.640 29.747 1.00 26.03 310 GLY A O 1
ATOM 2393 N N . ASN A 1 311 ? -14.285 -11.840 31.841 1.00 32.19 311 ASN A N 1
ATOM 2394 C CA . ASN A 1 311 ? -12.871 -11.710 31.533 1.00 32.19 311 ASN A CA 1
ATOM 2395 C C . ASN A 1 311 ? -12.316 -13.132 31.342 1.00 32.19 311 ASN A C 1
ATOM 2397 O O . ASN A 1 311 ? -12.169 -13.867 32.323 1.00 32.19 311 ASN A O 1
ATOM 2401 N N . ARG A 1 312 ? -12.053 -13.519 30.095 1.00 32.22 312 ARG A N 1
ATOM 2402 C CA . ARG A 1 312 ? -10.934 -14.371 29.676 1.00 32.22 312 ARG A CA 1
ATOM 2403 C C . ARG A 1 312 ? -10.733 -14.226 28.179 1.00 32.22 312 ARG A C 1
ATOM 2405 O O . ARG A 1 312 ? -11.750 -14.292 27.460 1.00 32.22 312 ARG A O 1
#

pLDDT: mean 77.29, std 19.99, range [26.03, 97.38]

Organism: NCBI:txid265563

Foldseek 3Di:
DDDDDDDDDDDPPPPDDPDDDPPCNVVVCVLPVDDLVVVCQPPNDVVSLVSVVVVLVVVLVVVCCCLLVVPQQVLQLPQCDDDPCCDDPSSRDPSSHDDPPPVSVVSVVVSVVVSVVVSVVSVVVSVVVSVVVVVVCLVVPRPPDDPVVNPDDDDPDDPLLQQAQVSVQVVVCVVPPPPDDGGDHDDPCVVLVVLVVVLVVLVVQLVVLVVVCVVCVPDQDWDFPDDPPPPPPDGDTDRRNVVSVVVSVVSVVVSVVVVVVRVVVNVVSNCVNVVVVVVVVVVVVVPDDDDDDDDDDDDDPDDDPDDPDDDD

Radius of gyration: 36.42 Å; chains: 1; bounding box: 101×83×83 Å

Secondary structure (DSSP, 8-state):
----------------------TTHHHHHHHHH--HHHHHHHHHHHHHHHHHHHHHHHHHHHHHHHIIIIIIHHHHHTTB--SGGGSGGGGGSGGGB-TT-HHHHHHHHHHHHHHHHHHHHHHHHHHHHHHHHHHHHHHH--SSS-GGGGG-----S--GGG-SHHHHHHHHHHHSTTT-----PPP--HHHHHHHHHHHHHHHHHHHHHHHHHH-TTS--EEEESSBTTTTBS-EEEEHHHHHHHHHHHHHHHHHHHHHHHHHHHHHHHHHHHHHHHHHHHHHHTT---------S---------------